Protein AF-U1P444-F1 (afdb_monomer)

Solvent-accessible surface area (backbone atoms only — not comparable to full-atom values): 12673 Å² total; per-residue (Å²): 134,93,82,60,71,66,46,78,53,67,33,83,80,17,76,62,49,38,74,58,40,14,52,50,38,36,53,51,53,78,74,47,94,41,45,32,34,33,35,26,22,20,68,68,77,37,8,44,54,29,43,52,26,24,45,78,34,63,36,75,42,65,57,58,21,69,86,14,61,56,70,91,68,10,27,12,26,37,61,53,42,51,49,42,38,39,39,75,68,67,40,88,83,85,68,72,43,51,46,44,36,59,49,41,57,50,48,26,70,72,70,71,53,80,77,53,51,75,33,75,81,67,15,76,48,56,66,43,43,63,34,47,76,62,37,54,39,39,74,76,40,43,62,79,77,38,79,75,50,70,55,44,65,56,30,45,39,77,79,51,80,38,42,28,60,62,42,47,56,64,64,49,42,55,51,41,42,75,74,43,31,67,67,51,78,66,51,31,52,53,46,37,51,51,44,28,58,61,13,68,86,45,73,33,47,72,69,52,48,54,51,51,36,55,78,68,66,50,49,41,74,85,67,70,80,79,78,81,83,130

Foldseek 3Di:
DPPDQEDEDEPPVQPDALVRLLVVLLVVVVPDPHAYEYWHACPPPCQLSNQVSNVVSPHPYYDEDDLQDDPDRHTRHPLSNQLCCCLVVVDDPVDQQLCNLVVNVVCCVVVVPDRDLPRDPHHVCNQEDEADPVVVCCVVPVCVNPVVSDDCNSNNHDRWHWYALPHDLVNLCVLCVVVQFDDDPVLSVQLNVVQNVVRPPHIQGSVNSVVSSVVSVTDGNVVPPPPPDD

pLDDT: mean 85.7, std 16.66, range [33.25, 98.81]

Structure (mmCIF, N/CA/C/O backbone):
data_AF-U1P444-F1
#
_entry.id   AF-U1P444-F1
#
loop_
_atom_site.group_PDB
_atom_site.id
_atom_site.type_symbol
_atom_site.label_atom_id
_atom_site.label_alt_id
_atom_site.label_comp_id
_atom_site.label_asym_id
_atom_site.label_entity_id
_atom_site.label_seq_id
_atom_site.pdbx_PDB_ins_code
_atom_site.Cartn_x
_atom_site.Cartn_y
_atom_site.Cartn_z
_atom_site.occupancy
_atom_site.B_iso_or_equiv
_atom_site.auth_seq_id
_atom_site.auth_comp_id
_atom_site.auth_asym_id
_atom_site.auth_atom_id
_atom_site.pdbx_PDB_model_num
ATOM 1 N N . ALA A 1 1 ? 18.765 -6.830 -34.208 1.00 66.62 1 ALA A N 1
ATOM 2 C CA . ALA A 1 1 ? 17.949 -6.936 -32.983 1.00 66.62 1 ALA A CA 1
ATOM 3 C C . ALA A 1 1 ? 17.889 -8.399 -32.548 1.00 66.62 1 ALA A C 1
ATOM 5 O O . ALA A 1 1 ? 17.923 -9.257 -33.422 1.00 66.62 1 ALA A O 1
ATOM 6 N N . ALA A 1 2 ? 17.838 -8.678 -31.240 1.00 77.88 2 ALA A N 1
ATOM 7 C CA . ALA A 1 2 ? 17.775 -10.041 -30.692 1.00 77.88 2 ALA A CA 1
ATOM 8 C C . ALA A 1 2 ? 16.354 -10.655 -30.691 1.00 77.88 2 ALA A C 1
ATOM 10 O O . ALA A 1 2 ? 16.221 -11.835 -30.394 1.00 77.88 2 ALA A O 1
ATOM 11 N N . GLY A 1 3 ? 15.319 -9.880 -31.054 1.00 88.50 3 GLY A N 1
ATOM 12 C CA . GLY A 1 3 ? 13.943 -10.372 -31.222 1.00 88.50 3 GLY A CA 1
ATOM 13 C C . GLY A 1 3 ? 13.220 -10.699 -29.914 1.00 88.50 3 GLY A C 1
ATOM 14 O O . GLY A 1 3 ? 12.501 -11.688 -29.868 1.00 88.50 3 GLY A O 1
ATOM 15 N N . VAL A 1 4 ? 13.449 -9.916 -28.855 1.00 94.50 4 VAL A N 1
ATOM 16 C CA . VAL A 1 4 ? 12.792 -10.099 -27.550 1.00 94.50 4 VAL A CA 1
ATOM 17 C C . VA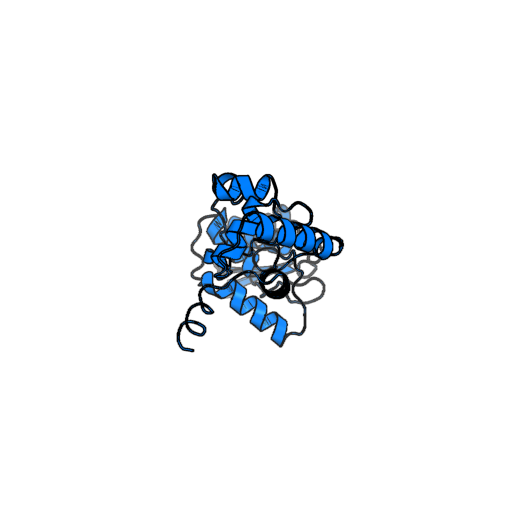L A 1 4 ? 11.534 -9.240 -27.448 1.00 94.50 4 VAL A C 1
ATOM 19 O O . VAL A 1 4 ? 11.537 -8.101 -27.909 1.00 94.50 4 VAL A O 1
ATOM 22 N N . ASP A 1 5 ? 10.489 -9.776 -26.817 1.00 96.19 5 ASP A N 1
ATOM 23 C CA . ASP A 1 5 ? 9.224 -9.060 -26.598 1.00 96.19 5 ASP A CA 1
ATOM 24 C C . ASP A 1 5 ? 9.285 -8.116 -25.388 1.00 96.19 5 ASP A C 1
ATOM 26 O O . ASP A 1 5 ? 8.643 -7.067 -25.384 1.00 96.19 5 ASP A O 1
ATOM 30 N N . TRP A 1 6 ? 10.073 -8.492 -24.373 1.00 97.56 6 TRP A N 1
ATOM 31 C CA . TRP A 1 6 ? 10.176 -7.794 -23.093 1.00 97.56 6 TRP A CA 1
ATOM 32 C C . TRP A 1 6 ? 11.624 -7.634 -22.637 1.00 97.56 6 TRP A C 1
ATOM 34 O O . TRP A 1 6 ? 12.452 -8.535 -22.804 1.00 97.56 6 TRP A O 1
ATOM 44 N N . VAL A 1 7 ? 11.905 -6.505 -21.992 1.00 97.69 7 VAL A N 1
ATOM 45 C CA . VAL A 1 7 ? 13.136 -6.242 -21.245 1.00 97.69 7 VAL A CA 1
ATOM 46 C C . VAL A 1 7 ? 12.753 -5.866 -19.819 1.00 97.69 7 VAL A C 1
ATOM 48 O O . VAL A 1 7 ? 12.053 -4.881 -19.608 1.00 97.69 7 VAL A O 1
ATOM 51 N N . ASN A 1 8 ? 13.233 -6.639 -18.843 1.00 98.19 8 ASN A N 1
ATOM 52 C CA . ASN A 1 8 ? 13.056 -6.324 -17.427 1.00 98.19 8 ASN A CA 1
ATOM 53 C C . ASN A 1 8 ? 14.235 -5.489 -16.902 1.00 98.19 8 ASN A C 1
ATOM 55 O O . ASN A 1 8 ? 15.397 -5.836 -17.140 1.00 98.19 8 ASN A O 1
ATOM 59 N N . VAL A 1 9 ? 13.937 -4.426 -16.156 1.00 98.50 9 VAL A N 1
ATOM 60 C CA . VAL A 1 9 ? 14.899 -3.545 -15.484 1.00 98.50 9 VAL A CA 1
ATOM 61 C C . VAL A 1 9 ? 14.751 -3.696 -13.962 1.00 98.50 9 VAL A C 1
ATOM 63 O O . VAL A 1 9 ? 13.880 -3.062 -13.362 1.00 98.50 9 VAL A O 1
ATOM 66 N N . PRO A 1 10 ? 15.592 -4.523 -13.308 1.00 98.19 10 PRO A N 1
ATOM 67 C CA . PRO A 1 10 ? 15.498 -4.748 -11.870 1.00 98.19 10 PRO A CA 1
ATOM 68 C C . PRO A 1 10 ? 16.394 -3.806 -11.041 1.00 98.19 10 PRO A C 1
ATOM 70 O O . PRO A 1 10 ? 17.585 -3.656 -11.318 1.00 98.19 10 PRO A O 1
ATOM 73 N N . ASP A 1 11 ? 15.862 -3.260 -9.945 1.00 98.12 11 ASP A N 1
ATOM 74 C CA . ASP A 1 11 ? 16.629 -2.730 -8.808 1.00 98.12 11 ASP A CA 1
ATOM 75 C C . ASP A 1 11 ? 16.798 -3.825 -7.746 1.00 98.12 11 ASP A C 1
ATOM 77 O O . ASP A 1 11 ? 16.159 -3.827 -6.694 1.00 98.12 11 ASP A O 1
ATOM 81 N N . THR A 1 12 ? 17.641 -4.813 -8.052 1.00 96.31 12 THR A N 1
ATOM 82 C CA . THR A 1 12 ? 17.805 -6.030 -7.238 1.00 96.31 12 THR A CA 1
ATOM 83 C C . THR A 1 12 ? 18.260 -5.750 -5.807 1.00 96.31 12 THR A C 1
ATOM 85 O O . THR A 1 12 ? 17.867 -6.464 -4.888 1.00 96.31 12 THR A O 1
ATOM 88 N N . CYS A 1 13 ? 19.093 -4.726 -5.613 1.00 96.12 13 CYS A N 1
ATOM 89 C CA . CYS A 1 13 ? 19.631 -4.365 -4.301 1.00 96.12 13 CYS A CA 1
ATOM 90 C C . CYS A 1 13 ? 18.765 -3.335 -3.556 1.00 96.12 13 CYS A C 1
ATOM 92 O O . CYS A 1 13 ? 19.134 -2.960 -2.445 1.00 96.12 13 CYS A O 1
ATOM 94 N N . GLY A 1 14 ? 17.684 -2.838 -4.171 1.00 96.94 14 GLY A N 1
ATOM 95 C CA . GLY A 1 14 ? 16.794 -1.835 -3.581 1.00 96.94 14 GLY A CA 1
ATOM 96 C C . GLY A 1 14 ? 17.460 -0.479 -3.328 1.00 96.94 14 GLY A C 1
ATOM 97 O O . GLY A 1 14 ? 17.089 0.220 -2.390 1.00 96.94 14 GLY A O 1
ATOM 98 N N . VAL A 1 15 ? 18.491 -0.115 -4.100 1.00 97.88 15 VAL A N 1
ATOM 99 C CA . VAL A 1 15 ? 19.320 1.088 -3.855 1.00 97.88 15 VAL A CA 1
ATOM 100 C C . VAL A 1 15 ? 18.990 2.251 -4.786 1.00 97.88 15 VAL A C 1
ATOM 102 O O . VAL A 1 15 ? 19.565 3.339 -4.648 1.00 97.88 15 VAL A O 1
ATOM 105 N N . ALA A 1 16 ? 18.128 2.041 -5.779 1.00 97.75 16 ALA A N 1
ATOM 106 C CA . ALA A 1 16 ? 17.781 3.087 -6.717 1.00 97.75 16 ALA A CA 1
ATOM 107 C C . ALA A 1 16 ? 16.882 4.125 -6.039 1.00 97.75 16 ALA A C 1
ATOM 109 O O . ALA A 1 16 ? 15.979 3.803 -5.274 1.00 97.75 16 ALA A O 1
ATOM 110 N N . THR A 1 17 ? 17.125 5.398 -6.345 1.00 98.50 17 THR A N 1
ATOM 111 C CA . THR A 1 17 ? 16.170 6.461 -6.024 1.00 98.50 17 THR A CA 1
ATOM 112 C C . THR A 1 17 ? 15.224 6.661 -7.206 1.00 98.50 17 THR A C 1
ATOM 114 O O . THR A 1 17 ? 15.678 6.482 -8.344 1.00 98.50 17 THR A O 1
ATOM 117 N N . PRO A 1 18 ? 13.985 7.145 -6.998 1.00 98.56 18 PRO A N 1
ATOM 118 C CA . PRO A 1 18 ? 12.985 7.241 -8.068 1.00 98.56 18 PRO A CA 1
ATOM 119 C C . PRO A 1 18 ? 13.497 7.970 -9.311 1.00 98.56 18 PRO A C 1
ATOM 121 O O . PRO A 1 18 ? 13.434 7.463 -10.426 1.00 98.56 18 PRO A O 1
ATOM 124 N N . ARG A 1 19 ? 14.168 9.112 -9.118 1.00 98.44 19 ARG A N 1
ATOM 125 C CA . ARG A 1 19 ? 14.759 9.883 -10.222 1.00 98.44 19 ARG A CA 1
ATOM 126 C C . ARG A 1 19 ? 15.863 9.131 -10.975 1.00 98.44 19 ARG A C 1
ATOM 128 O O . ARG A 1 19 ? 16.041 9.348 -12.171 1.00 98.44 19 ARG A O 1
ATOM 135 N N . ARG A 1 20 ? 16.680 8.329 -10.284 1.00 98.19 20 ARG A N 1
ATOM 136 C CA . ARG A 1 20 ? 17.744 7.543 -10.932 1.00 98.19 20 ARG A CA 1
ATOM 137 C C . ARG A 1 20 ? 17.158 6.350 -11.671 1.00 98.19 20 ARG A C 1
ATOM 139 O O . ARG A 1 20 ? 17.609 6.074 -12.777 1.00 98.19 20 ARG A O 1
ATOM 146 N N . PHE A 1 21 ? 16.172 5.691 -11.070 1.00 98.62 21 PHE A N 1
ATOM 147 C CA . PHE A 1 21 ? 15.489 4.555 -11.664 1.00 98.62 21 PHE A CA 1
ATOM 148 C C . PHE A 1 21 ? 14.718 4.969 -12.921 1.00 98.62 21 PHE A C 1
ATOM 150 O O . PHE A 1 21 ? 14.973 4.417 -13.986 1.00 98.62 21 PHE A O 1
ATOM 157 N N . GLY A 1 22 ? 13.918 6.039 -12.850 1.00 98.75 22 GLY A N 1
ATOM 158 C CA . GLY A 1 22 ? 13.215 6.594 -14.010 1.00 98.75 22 GLY A CA 1
ATOM 159 C C . GLY A 1 22 ? 14.162 6.955 -15.161 1.00 98.75 22 GLY A C 1
ATOM 160 O O . GLY A 1 22 ? 13.949 6.530 -16.286 1.00 98.75 22 GLY A O 1
ATOM 161 N N . ARG A 1 23 ? 15.297 7.617 -14.889 1.00 98.62 23 ARG A N 1
ATOM 162 C CA . ARG A 1 23 ? 16.308 7.912 -15.930 1.00 98.62 23 ARG A CA 1
ATOM 163 C C . ARG A 1 23 ? 16.901 6.667 -16.586 1.00 98.62 23 ARG A C 1
ATOM 165 O O . ARG A 1 23 ? 17.236 6.697 -17.770 1.00 98.62 23 ARG A O 1
ATOM 172 N N . LEU A 1 24 ? 17.106 5.602 -15.811 1.00 98.44 24 LEU A N 1
ATOM 173 C CA . LEU A 1 24 ? 17.569 4.329 -16.352 1.00 98.44 24 LEU A CA 1
ATOM 174 C C . LEU A 1 24 ? 16.501 3.740 -17.278 1.00 98.44 24 LEU A C 1
ATOM 176 O O . LEU A 1 24 ? 16.831 3.365 -18.398 1.00 98.44 24 LEU A O 1
ATOM 180 N N . VAL A 1 25 ? 15.241 3.727 -16.843 1.00 98.75 25 VAL A N 1
ATOM 181 C CA . VAL A 1 25 ? 14.105 3.249 -17.641 1.00 98.75 25 VAL A CA 1
ATOM 182 C C . VAL A 1 25 ? 13.945 4.071 -18.922 1.00 98.75 25 VAL A C 1
ATOM 184 O O . VAL A 1 25 ? 13.959 3.479 -19.994 1.00 98.75 25 VAL A O 1
ATOM 187 N N . GLU A 1 26 ? 13.938 5.408 -18.854 1.00 98.56 26 GLU A N 1
ATOM 188 C CA . GLU A 1 26 ? 13.906 6.305 -20.027 1.00 98.56 26 GLU A CA 1
ATOM 189 C C . GLU A 1 26 ? 15.029 5.970 -21.019 1.00 98.56 26 GLU A C 1
ATOM 191 O O . GLU A 1 26 ? 14.828 5.932 -22.234 1.00 98.56 26 GLU A O 1
ATOM 196 N N . THR A 1 27 ? 16.231 5.703 -20.495 1.00 98.38 27 THR A N 1
ATOM 197 C CA . THR A 1 27 ? 17.374 5.310 -21.322 1.00 98.38 27 THR A CA 1
ATOM 198 C C . THR A 1 27 ? 17.101 3.980 -22.015 1.00 98.38 27 THR A C 1
ATOM 200 O O . THR A 1 27 ? 17.365 3.868 -23.205 1.00 98.38 27 THR A O 1
ATOM 203 N N . VAL A 1 28 ? 16.572 2.976 -21.315 1.00 97.88 28 VAL A N 1
ATOM 204 C CA . VAL A 1 28 ? 16.267 1.669 -21.914 1.00 97.88 28 VAL A CA 1
ATOM 205 C C . VAL A 1 28 ? 15.158 1.796 -22.961 1.00 97.88 28 VAL A C 1
ATOM 207 O O . VAL A 1 28 ? 15.366 1.349 -24.087 1.00 97.88 28 VAL A O 1
ATOM 210 N N . VAL A 1 29 ? 14.050 2.470 -22.633 1.00 97.62 29 VAL A N 1
ATOM 211 C CA . VAL A 1 29 ? 12.920 2.746 -23.541 1.00 97.62 29 VAL A CA 1
ATOM 212 C C . VAL A 1 29 ? 13.406 3.393 -24.842 1.00 97.62 29 VAL A C 1
ATOM 214 O O . VAL A 1 29 ? 13.012 2.981 -25.926 1.00 97.62 29 VAL A O 1
ATOM 217 N N . ALA A 1 30 ? 14.331 4.355 -24.772 1.00 97.81 30 ALA A N 1
ATOM 218 C CA . ALA A 1 30 ? 14.853 5.035 -25.960 1.00 97.81 30 ALA A CA 1
ATOM 219 C C . ALA A 1 30 ? 15.721 4.153 -26.888 1.00 97.81 30 ALA A C 1
ATOM 221 O O . ALA A 1 30 ? 16.067 4.590 -27.987 1.00 97.81 30 ALA A O 1
ATOM 222 N N . HIS A 1 31 ? 16.114 2.948 -26.460 1.00 96.12 31 HIS A N 1
ATOM 223 C CA . HIS A 1 31 ? 17.062 2.085 -27.178 1.00 96.12 31 HIS A CA 1
ATOM 224 C C . HIS A 1 31 ? 16.490 0.715 -27.571 1.00 96.12 31 HIS A C 1
ATOM 226 O O . HIS A 1 31 ? 17.234 -0.122 -28.093 1.00 96.12 31 HIS A O 1
ATOM 232 N N . THR A 1 32 ? 15.202 0.458 -27.338 1.00 95.12 32 THR A N 1
ATOM 233 C CA . THR A 1 32 ? 14.563 -0.810 -27.703 1.00 95.12 32 THR A CA 1
ATOM 234 C C . THR A 1 32 ? 13.109 -0.612 -28.114 1.00 95.12 32 THR A C 1
ATOM 236 O O . THR A 1 32 ? 12.421 0.241 -27.573 1.00 95.12 32 THR A O 1
ATOM 239 N N . ASP A 1 33 ? 12.640 -1.443 -29.045 1.00 94.19 33 ASP A N 1
ATOM 240 C CA . ASP A 1 33 ? 11.217 -1.545 -29.402 1.00 94.19 33 ASP A CA 1
ATOM 241 C C . ASP A 1 33 ? 10.478 -2.598 -28.545 1.00 94.19 33 ASP A C 1
ATOM 243 O O . ASP A 1 33 ? 9.279 -2.816 -28.712 1.00 94.19 33 ASP A O 1
ATOM 247 N N . ALA A 1 34 ? 11.200 -3.306 -27.668 1.00 96.81 34 ALA A N 1
ATOM 248 C CA . ALA A 1 34 ? 10.618 -4.254 -26.722 1.00 96.81 34 ALA A CA 1
ATOM 249 C C . ALA A 1 34 ? 9.865 -3.518 -25.609 1.00 96.81 34 ALA A C 1
ATOM 251 O O . ALA A 1 34 ? 10.258 -2.422 -25.211 1.00 96.81 34 ALA A O 1
ATOM 252 N N . ARG A 1 35 ? 8.839 -4.164 -25.054 1.00 98.12 35 ARG A N 1
ATOM 253 C CA . ARG A 1 35 ? 8.131 -3.645 -23.883 1.00 98.12 35 ARG A CA 1
ATOM 254 C C . ARG A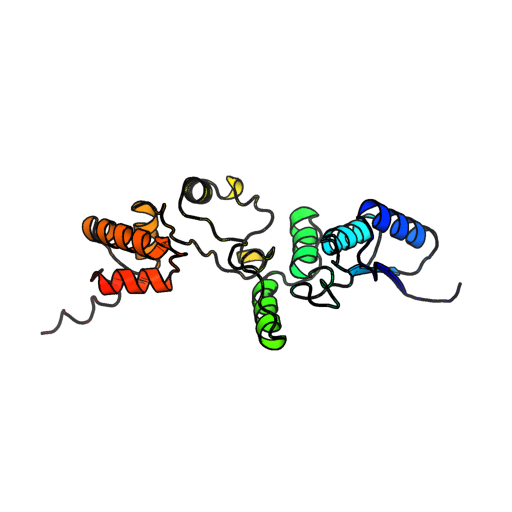 1 35 ? 9.014 -3.679 -22.645 1.00 98.12 35 ARG A C 1
ATOM 256 O O . ARG A 1 35 ? 9.859 -4.569 -22.503 1.00 98.12 35 ARG A O 1
ATOM 263 N N . ILE A 1 36 ? 8.808 -2.729 -21.746 1.00 98.50 36 ILE A N 1
ATOM 264 C CA . ILE A 1 36 ? 9.627 -2.579 -20.548 1.00 98.50 36 ILE A CA 1
ATOM 265 C C . ILE A 1 36 ? 8.859 -3.025 -19.310 1.00 98.50 36 ILE A C 1
ATOM 267 O O . ILE A 1 36 ? 7.776 -2.532 -19.008 1.00 98.50 36 ILE A O 1
ATOM 271 N N . ASP A 1 37 ? 9.464 -3.950 -18.580 1.00 98.44 37 ASP A N 1
ATOM 272 C CA . ASP A 1 37 ? 9.035 -4.409 -17.264 1.00 98.44 37 ASP A CA 1
ATOM 273 C C . ASP A 1 37 ? 10.009 -3.865 -16.211 1.00 98.44 37 ASP A C 1
ATOM 275 O O . ASP A 1 37 ? 11.216 -3.787 -16.459 1.00 98.44 37 ASP A O 1
ATOM 279 N N . VAL A 1 38 ? 9.510 -3.455 -15.047 1.00 98.81 38 VAL A N 1
ATOM 280 C CA . VAL A 1 38 ? 10.350 -2.981 -13.939 1.00 98.81 38 VAL A CA 1
ATOM 281 C C . VAL A 1 38 ? 10.140 -3.822 -12.689 1.00 98.81 38 VAL A C 1
ATOM 283 O O . VAL A 1 38 ? 9.023 -4.218 -12.370 1.00 98.81 38 VAL A O 1
ATOM 286 N N . HIS A 1 39 ? 11.210 -4.053 -11.932 1.00 98.75 39 HIS A N 1
ATOM 287 C CA . HIS A 1 39 ? 11.157 -4.799 -10.671 1.00 98.75 39 HIS A CA 1
ATOM 288 C C . HIS A 1 39 ? 11.951 -4.067 -9.595 1.00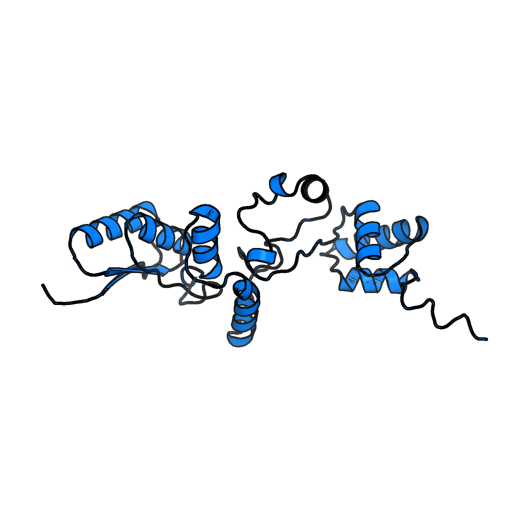 98.75 39 HIS A C 1
ATOM 290 O O . HIS A 1 39 ? 13.166 -3.924 -9.721 1.00 98.75 39 HIS A O 1
ATOM 296 N N . ALA A 1 40 ? 11.295 -3.613 -8.529 1.00 98.69 40 ALA A N 1
ATOM 297 C CA . ALA A 1 40 ? 11.942 -2.837 -7.473 1.00 98.69 40 ALA A CA 1
ATOM 298 C C . ALA A 1 40 ? 11.878 -3.550 -6.116 1.00 98.69 40 ALA A C 1
ATOM 300 O O . ALA A 1 40 ? 10.804 -3.973 -5.684 1.00 98.69 40 ALA A O 1
ATOM 301 N N . HIS A 1 41 ? 13.028 -3.640 -5.441 1.00 98.69 41 HIS A N 1
ATOM 302 C CA . HIS A 1 41 ? 13.128 -4.074 -4.045 1.00 98.69 41 HIS A CA 1
ATOM 303 C C . HIS A 1 41 ? 13.043 -2.900 -3.067 1.00 98.69 41 HIS A C 1
ATOM 305 O O . HIS A 1 41 ? 13.389 -1.770 -3.413 1.00 98.69 41 HIS A O 1
ATOM 311 N N . ASP A 1 42 ? 12.602 -3.183 -1.838 1.00 98.44 42 ASP A N 1
ATOM 312 C CA . ASP A 1 42 ? 12.221 -2.160 -0.854 1.00 98.44 42 ASP A CA 1
ATOM 313 C C . ASP A 1 42 ? 13.223 -1.946 0.292 1.00 98.44 42 ASP A C 1
ATOM 315 O O . ASP A 1 42 ? 12.875 -1.432 1.351 1.00 98.44 42 ASP A O 1
ATOM 319 N N . ASP A 1 43 ? 14.497 -2.302 0.097 1.00 98.31 43 ASP A N 1
ATOM 320 C CA . ASP A 1 43 ? 15.547 -2.217 1.130 1.00 98.31 43 ASP A CA 1
ATOM 321 C C . ASP A 1 43 ? 15.678 -0.822 1.784 1.00 98.31 43 ASP A C 1
ATOM 323 O O . ASP A 1 43 ? 16.106 -0.712 2.935 1.00 98.31 43 ASP A O 1
ATOM 327 N N . PHE A 1 44 ? 15.280 0.240 1.076 1.00 97.75 44 PHE A N 1
ATOM 328 C CA . PHE A 1 44 ? 15.274 1.622 1.567 1.00 97.75 44 PHE A CA 1
ATOM 329 C C . PHE A 1 44 ? 13.885 2.290 1.529 1.00 97.75 44 PHE A C 1
ATOM 331 O O . PHE A 1 44 ? 13.808 3.519 1.593 1.00 97.75 44 PHE A O 1
ATOM 338 N N . GLY A 1 45 ? 12.796 1.518 1.428 1.00 97.81 45 GLY A N 1
ATOM 339 C CA . GLY A 1 45 ? 11.427 2.052 1.431 1.00 97.81 45 GLY A CA 1
ATOM 340 C C . GLY A 1 45 ? 11.076 2.872 0.184 1.00 97.81 45 GLY A C 1
ATOM 341 O O . GLY A 1 45 ? 10.374 3.879 0.278 1.00 97.81 45 GLY A O 1
ATOM 342 N N . MET A 1 46 ? 11.647 2.522 -0.972 1.00 98.56 46 MET A N 1
ATOM 343 C CA . MET A 1 46 ? 11.479 3.256 -2.233 1.00 98.56 46 MET A CA 1
ATOM 344 C C . MET A 1 46 ? 10.869 2.410 -3.356 1.00 98.56 46 MET A C 1
ATOM 346 O O . MET A 1 46 ? 10.707 2.929 -4.458 1.00 98.56 46 MET A O 1
ATOM 350 N N . ALA A 1 47 ? 10.512 1.145 -3.130 1.00 98.75 47 ALA A N 1
ATOM 351 C CA . ALA A 1 47 ? 10.101 0.241 -4.202 1.00 98.75 47 ALA A CA 1
ATOM 352 C C . ALA A 1 47 ? 8.834 0.711 -4.924 1.00 98.75 47 ALA A C 1
ATOM 354 O O . ALA A 1 47 ? 8.829 0.791 -6.151 1.00 98.75 47 ALA A O 1
ATOM 355 N N . THR A 1 48 ? 7.793 1.094 -4.176 1.00 98.69 48 THR A N 1
ATOM 356 C CA . THR A 1 48 ? 6.549 1.651 -4.736 1.00 98.69 48 THR A CA 1
ATOM 357 C C . THR A 1 48 ? 6.838 2.907 -5.565 1.00 98.69 48 THR A C 1
ATOM 359 O O . THR A 1 48 ? 6.393 3.022 -6.706 1.00 98.69 48 THR A O 1
ATOM 362 N N . ALA A 1 49 ? 7.653 3.828 -5.039 1.00 98.62 49 ALA A N 1
ATOM 363 C CA . ALA A 1 49 ? 8.021 5.053 -5.747 1.00 98.62 49 ALA A CA 1
ATOM 364 C C . ALA A 1 49 ? 8.877 4.782 -6.999 1.00 98.62 49 ALA A C 1
ATOM 366 O O . ALA A 1 49 ? 8.725 5.465 -8.009 1.00 98.62 49 ALA A O 1
ATOM 367 N N . ASN A 1 50 ? 9.758 3.780 -6.958 1.00 98.81 50 ASN A N 1
ATOM 368 C CA . ASN A 1 50 ? 10.556 3.356 -8.106 1.00 98.81 50 ASN A CA 1
ATOM 369 C C . ASN A 1 50 ? 9.680 2.701 -9.185 1.00 98.81 50 ASN A C 1
ATOM 371 O O . ASN A 1 50 ? 9.868 2.997 -10.361 1.00 98.81 50 ASN A O 1
ATOM 375 N N . ALA A 1 51 ? 8.701 1.871 -8.814 1.00 98.69 51 ALA A N 1
ATOM 376 C CA . ALA A 1 51 ? 7.754 1.289 -9.766 1.00 98.69 51 ALA A CA 1
ATOM 377 C C . ALA A 1 51 ? 6.955 2.380 -10.503 1.00 98.69 51 ALA A C 1
ATOM 379 O O . ALA A 1 51 ? 6.918 2.388 -11.733 1.00 98.69 51 ALA A O 1
ATOM 380 N N . LEU A 1 52 ? 6.409 3.356 -9.766 1.00 98.62 52 LEU A N 1
ATOM 381 C CA . LEU A 1 52 ? 5.695 4.503 -10.343 1.00 98.62 52 LEU A CA 1
ATOM 382 C C . LEU A 1 52 ? 6.604 5.360 -11.237 1.00 98.62 52 LEU A C 1
ATOM 384 O O . LEU A 1 52 ? 6.218 5.697 -12.352 1.00 98.62 52 LEU A O 1
ATO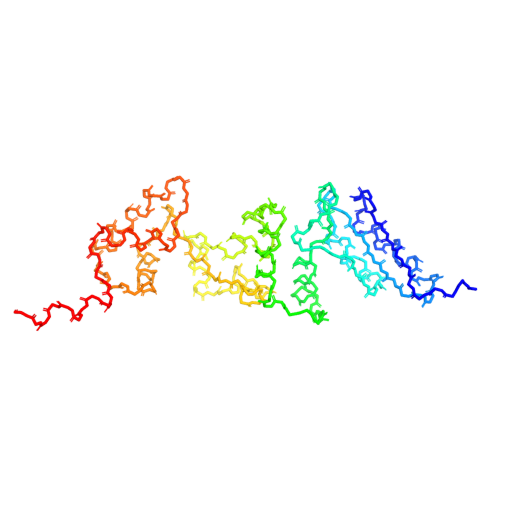M 388 N N . ALA A 1 53 ? 7.842 5.632 -10.810 1.00 98.62 53 ALA A N 1
ATOM 389 C CA . ALA A 1 53 ? 8.825 6.333 -11.640 1.00 98.62 53 ALA A CA 1
ATOM 390 C C . ALA A 1 53 ? 9.191 5.555 -12.918 1.00 98.62 53 ALA A C 1
ATOM 392 O O . ALA A 1 53 ? 9.550 6.159 -13.927 1.00 98.62 53 ALA A O 1
ATOM 393 N N . GLY A 1 54 ? 9.107 4.221 -12.889 1.00 98.62 54 GLY A N 1
ATOM 394 C CA . GLY A 1 54 ? 9.223 3.376 -14.074 1.00 98.62 54 GLY A CA 1
ATOM 395 C C . GLY A 1 54 ? 8.088 3.629 -15.064 1.00 98.62 54 GLY A C 1
ATOM 396 O O . GLY A 1 54 ? 8.358 3.871 -16.239 1.00 98.62 54 GLY A O 1
ATOM 397 N N . PHE A 1 55 ? 6.836 3.646 -14.597 1.00 98.31 55 PHE A N 1
ATOM 398 C CA . PHE A 1 55 ? 5.684 3.984 -15.442 1.00 98.31 55 PHE A CA 1
ATOM 399 C C . PHE A 1 55 ? 5.780 5.403 -16.016 1.00 98.31 55 PHE A C 1
ATOM 401 O O . PHE A 1 55 ? 5.598 5.586 -17.218 1.00 98.31 55 PHE A O 1
ATOM 408 N N . GLU A 1 56 ? 6.152 6.397 -15.202 1.00 98.19 56 GLU A N 1
ATOM 409 C CA . GLU A 1 56 ? 6.379 7.779 -15.662 1.00 98.19 56 GLU A CA 1
ATOM 410 C C . GLU A 1 56 ? 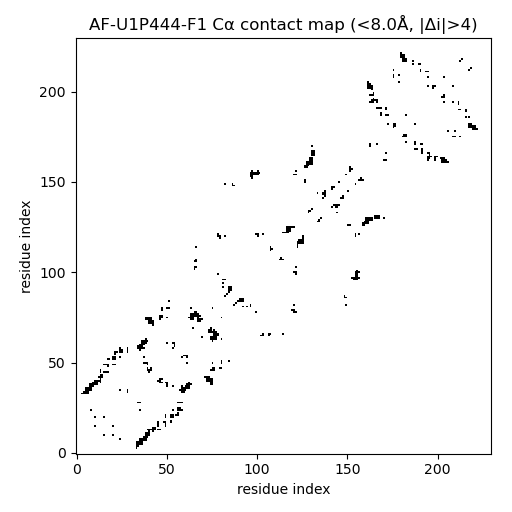7.443 7.869 -16.769 1.00 98.19 56 GLU A C 1
ATOM 412 O O . GLU A 1 56 ? 7.348 8.705 -17.666 1.00 98.19 56 GLU A O 1
ATOM 417 N N . ALA A 1 57 ? 8.444 6.988 -16.715 1.00 98.44 57 ALA A N 1
ATOM 418 C CA . ALA A 1 57 ? 9.530 6.880 -17.682 1.00 98.44 57 ALA A CA 1
ATOM 419 C C . ALA A 1 57 ? 9.179 6.057 -18.938 1.00 98.44 57 ALA A C 1
ATOM 421 O O . ALA A 1 57 ? 10.017 5.936 -19.836 1.00 98.44 57 ALA A O 1
ATOM 422 N N . GLY A 1 58 ? 7.966 5.501 -19.017 1.00 97.94 58 GLY A N 1
ATOM 423 C CA . GLY A 1 58 ? 7.481 4.729 -20.161 1.00 97.94 58 GLY A CA 1
ATOM 424 C C . GLY A 1 58 ? 7.583 3.210 -20.015 1.00 97.94 58 GLY A C 1
ATOM 425 O O . GLY A 1 58 ? 7.558 2.521 -21.030 1.00 97.94 58 GLY A O 1
ATOM 426 N N . ALA A 1 59 ? 7.713 2.675 -18.795 1.00 98.38 59 ALA A N 1
ATOM 427 C CA . ALA A 1 59 ? 7.551 1.239 -18.576 1.00 98.38 59 ALA A CA 1
ATOM 428 C C . ALA A 1 59 ? 6.112 0.780 -18.862 1.00 98.38 59 ALA A C 1
ATOM 430 O O . ALA A 1 59 ? 5.155 1.486 -18.551 1.00 98.38 59 ALA A O 1
ATOM 431 N N . ASP A 1 60 ? 5.964 -0.425 -19.410 1.00 97.75 60 ASP A N 1
ATOM 432 C CA . ASP A 1 60 ? 4.672 -1.048 -19.716 1.00 97.75 60 ASP A CA 1
ATOM 433 C C . ASP A 1 60 ? 4.128 -1.878 -18.542 1.00 97.75 60 ASP A C 1
ATOM 435 O O . ASP A 1 60 ? 2.924 -2.113 -18.452 1.00 97.75 60 ASP A O 1
ATOM 439 N N . GLN A 1 61 ? 5.007 -2.371 -17.663 1.00 97.69 61 GLN A N 1
ATOM 440 C CA . GLN A 1 61 ? 4.655 -3.264 -16.557 1.00 97.69 61 GLN A CA 1
ATOM 441 C C . GLN A 1 61 ? 5.555 -3.024 -15.339 1.00 97.69 61 GLN A C 1
ATOM 443 O O . GLN A 1 61 ? 6.728 -2.685 -15.485 1.00 97.69 61 GLN A O 1
ATOM 448 N N . ALA A 1 62 ? 5.016 -3.260 -14.141 1.00 98.25 62 ALA A N 1
ATOM 449 C CA . ALA A 1 62 ? 5.798 -3.400 -12.919 1.00 98.25 62 ALA A CA 1
ATOM 450 C C . ALA A 1 62 ? 5.504 -4.743 -12.236 1.00 98.25 62 ALA A C 1
ATOM 452 O O . ALA A 1 62 ? 4.345 -5.132 -12.076 1.00 98.25 62 ALA A O 1
ATOM 453 N N . GLN A 1 63 ? 6.554 -5.428 -11.789 1.00 98.69 63 GLN A N 1
ATOM 454 C CA . GLN A 1 63 ? 6.449 -6.586 -10.911 1.00 98.69 63 GLN A CA 1
ATOM 455 C C . GLN A 1 63 ? 6.182 -6.118 -9.479 1.00 98.69 63 GLN A C 1
ATOM 457 O O . GLN A 1 63 ? 6.932 -5.321 -8.912 1.00 98.69 63 GLN A O 1
ATOM 462 N N . VAL A 1 64 ? 5.110 -6.638 -8.890 1.00 98.69 64 VAL A N 1
ATOM 463 C CA . VAL A 1 64 ? 4.650 -6.292 -7.542 1.00 98.69 64 VAL A CA 1
ATOM 464 C C . VAL A 1 64 ? 4.352 -7.551 -6.734 1.00 98.69 64 VAL A C 1
ATOM 466 O O . VAL A 1 64 ? 4.221 -8.646 -7.283 1.00 98.69 64 VAL A O 1
ATOM 469 N N . SER A 1 65 ? 4.226 -7.398 -5.418 1.00 98.56 65 SER A N 1
ATOM 470 C CA . SER A 1 65 ? 3.855 -8.483 -4.509 1.00 98.56 65 SER A CA 1
ATOM 471 C C . SER A 1 65 ? 2.794 -8.036 -3.510 1.00 98.56 65 SER A C 1
ATOM 473 O O . SE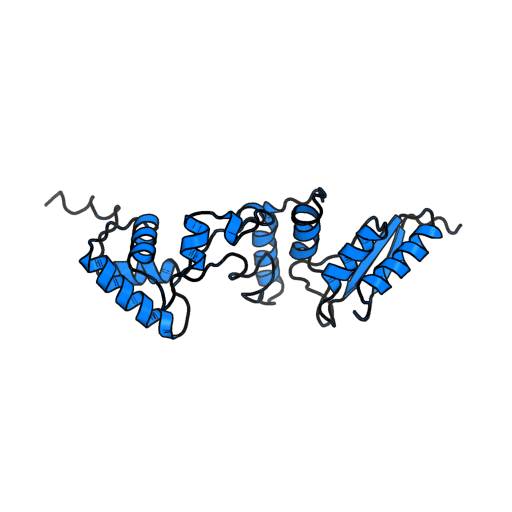R A 1 65 ? 2.836 -6.908 -3.022 1.00 98.56 65 SER A O 1
ATOM 475 N N . ILE A 1 66 ? 1.849 -8.920 -3.183 1.00 98.44 66 ILE A N 1
ATOM 476 C CA . ILE A 1 66 ? 0.845 -8.652 -2.145 1.00 98.44 66 ILE A CA 1
ATOM 477 C C . ILE A 1 66 ? 1.557 -8.452 -0.808 1.00 98.44 66 ILE A C 1
ATOM 479 O O . ILE A 1 66 ? 2.413 -9.259 -0.432 1.00 98.44 66 ILE A O 1
ATOM 483 N N . ASN A 1 67 ? 1.201 -7.387 -0.090 1.00 98.31 67 ASN A N 1
ATOM 484 C CA . ASN A 1 67 ? 1.815 -7.005 1.185 1.00 98.31 67 ASN A CA 1
ATOM 485 C C . ASN A 1 67 ? 3.320 -6.697 1.067 1.00 98.31 67 ASN A C 1
ATOM 487 O O . ASN A 1 67 ? 4.019 -6.663 2.078 1.00 98.31 67 ASN A O 1
ATOM 491 N N . GLY A 1 68 ? 3.833 -6.512 -0.156 1.00 98.06 68 GLY A N 1
ATOM 492 C CA . GLY A 1 68 ? 5.252 -6.286 -0.434 1.00 98.06 68 GLY A CA 1
ATOM 493 C C . GLY A 1 68 ? 6.152 -7.499 -0.179 1.00 98.06 68 GLY A C 1
ATOM 494 O O . GLY A 1 68 ? 7.369 -7.353 -0.175 1.00 98.06 68 GLY A O 1
ATOM 495 N N . ILE A 1 69 ? 5.608 -8.705 0.025 1.00 97.81 69 ILE A N 1
ATOM 496 C CA . ILE A 1 69 ? 6.412 -9.877 0.414 1.00 97.81 69 ILE A CA 1
ATOM 497 C C . ILE A 1 69 ? 7.441 -10.221 -0.673 1.00 97.81 69 ILE A C 1
ATOM 499 O O . ILE A 1 69 ? 7.107 -10.362 -1.849 1.00 97.81 69 ILE A O 1
ATOM 503 N N . GLY A 1 70 ? 8.694 -10.425 -0.278 1.00 95.94 70 GLY A N 1
ATOM 504 C CA . GLY A 1 70 ? 9.787 -10.783 -1.176 1.00 95.94 70 GLY A CA 1
ATOM 505 C C . GLY A 1 70 ? 11.064 -11.092 -0.401 1.00 95.94 70 GLY A C 1
ATOM 506 O O . GLY A 1 70 ? 11.028 -11.336 0.805 1.00 95.94 70 GLY A O 1
ATOM 507 N N . GLU A 1 71 ? 12.207 -11.084 -1.082 1.00 95.50 71 GLU A N 1
ATOM 508 C CA . GLU A 1 71 ? 13.494 -11.202 -0.395 1.00 95.50 71 GLU A CA 1
ATOM 509 C C . GLU A 1 71 ? 13.774 -9.971 0.481 1.00 95.50 71 GLU A C 1
ATOM 511 O O . GLU A 1 71 ? 13.516 -8.840 0.072 1.00 95.50 71 GLU A O 1
ATOM 516 N N . ARG A 1 72 ? 14.401 -10.185 1.646 1.00 97.25 72 ARG A N 1
ATOM 517 C CA . ARG A 1 72 ? 14.847 -9.125 2.572 1.00 97.25 72 ARG A CA 1
ATOM 518 C C . ARG A 1 72 ? 13.686 -8.225 3.023 1.00 97.25 72 ARG A C 1
ATOM 520 O O . ARG A 1 72 ? 12.813 -8.705 3.736 1.00 97.25 72 ARG A O 1
ATOM 527 N N . ALA A 1 73 ? 13.708 -6.943 2.652 1.00 97.12 73 ALA A N 1
ATOM 528 C CA . ALA A 1 73 ? 12.654 -5.974 2.944 1.00 97.12 73 ALA A CA 1
ATOM 529 C C . ALA A 1 73 ? 11.445 -6.103 2.004 1.00 97.12 73 ALA A C 1
ATOM 531 O O . ALA A 1 73 ? 10.408 -5.512 2.277 1.00 97.12 73 ALA A O 1
ATOM 532 N N . GLY A 1 74 ? 11.564 -6.896 0.934 1.00 97.81 74 GLY A N 1
ATOM 533 C CA . GLY A 1 74 ? 10.4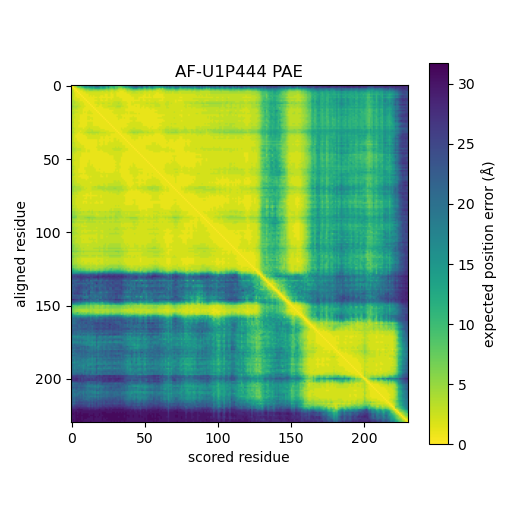73 -7.177 0.018 1.00 97.81 74 GLY A CA 1
ATOM 534 C C . GLY A 1 74 ? 10.574 -6.451 -1.320 1.00 97.81 74 GLY A C 1
ATOM 535 O O . GLY A 1 74 ? 11.651 -6.016 -1.738 1.00 97.81 74 GLY A O 1
ATOM 536 N N . ASN A 1 75 ? 9.430 -6.376 -1.992 1.00 98.62 75 ASN A N 1
ATOM 537 C CA . ASN A 1 75 ? 9.240 -5.793 -3.319 1.00 98.62 75 ASN A CA 1
ATOM 538 C C . ASN A 1 75 ? 8.228 -4.641 -3.249 1.00 98.62 75 ASN A C 1
ATOM 540 O O . ASN A 1 75 ? 7.546 -4.467 -2.240 1.00 98.62 75 ASN A O 1
ATOM 544 N N . ALA A 1 76 ? 8.059 -3.916 -4.357 1.00 98.69 76 ALA A N 1
ATOM 545 C CA . ALA A 1 76 ? 6.950 -2.978 -4.516 1.00 98.69 76 ALA A CA 1
ATOM 546 C C . ALA A 1 76 ? 5.607 -3.664 -4.196 1.00 98.69 76 ALA A C 1
ATOM 548 O O . ALA A 1 76 ? 5.288 -4.735 -4.729 1.00 98.69 76 ALA A O 1
ATOM 549 N N . ALA A 1 77 ? 4.838 -3.060 -3.294 1.00 98.69 77 ALA A N 1
ATOM 550 C CA . ALA A 1 77 ? 3.598 -3.638 -2.803 1.00 98.69 77 ALA A CA 1
ATOM 551 C C . ALA A 1 77 ? 2.463 -3.414 -3.810 1.00 98.69 77 ALA A C 1
ATOM 553 O O . ALA A 1 77 ? 2.224 -2.281 -4.230 1.00 98.69 77 ALA A O 1
ATOM 554 N N . LEU A 1 78 ? 1.749 -4.479 -4.189 1.00 98.62 78 LEU A N 1
ATOM 555 C CA . LEU A 1 78 ? 0.677 -4.407 -5.190 1.00 98.62 78 LEU A CA 1
ATOM 556 C C . LEU A 1 78 ? -0.387 -3.395 -4.782 1.00 98.62 78 LEU A C 1
ATOM 558 O O . LEU A 1 78 ? -0.748 -2.535 -5.577 1.00 98.62 78 LEU A O 1
ATOM 562 N N . GLU A 1 79 ? -0.857 -3.482 -3.539 1.00 98.06 79 GLU A N 1
ATOM 563 C CA . GLU A 1 79 ? -1.906 -2.612 -3.023 1.00 98.06 79 GLU A CA 1
ATOM 564 C C . GLU A 1 79 ? -1.502 -1.134 -3.040 1.00 98.06 79 GLU A C 1
ATOM 566 O O . GLU A 1 79 ? -2.342 -0.275 -3.276 1.00 98.06 79 GLU A O 1
ATOM 571 N N . GLU A 1 80 ? -0.217 -0.823 -2.858 1.00 98.19 80 GLU A N 1
ATOM 572 C CA . GLU A 1 80 ? 0.271 0.555 -2.898 1.00 98.19 80 GLU A CA 1
ATOM 573 C C . GLU A 1 80 ? 0.423 1.063 -4.328 1.00 98.19 80 GLU A C 1
ATOM 575 O O . GLU A 1 80 ? -0.020 2.167 -4.634 1.00 98.19 80 GLU A O 1
ATOM 580 N N . VAL A 1 81 ? 1.035 0.264 -5.209 1.00 98.44 81 VAL A N 1
ATOM 581 C CA . VAL A 1 81 ? 1.270 0.647 -6.607 1.00 98.44 81 VAL A CA 1
ATOM 582 C C . VAL A 1 81 ? -0.054 0.815 -7.347 1.00 98.44 81 VAL A C 1
ATOM 584 O O . VAL A 1 81 ? -0.233 1.821 -8.030 1.00 98.44 81 VAL A O 1
ATOM 587 N N . VAL A 1 82 ? -0.990 -0.125 -7.180 1.00 97.81 82 VAL A N 1
ATOM 588 C CA . VAL A 1 82 ? -2.315 -0.065 -7.813 1.00 97.81 82 VAL A CA 1
ATOM 589 C C . VAL A 1 82 ? -3.085 1.152 -7.311 1.00 97.81 82 VAL A C 1
ATOM 591 O O . VAL A 1 82 ? -3.507 1.975 -8.117 1.00 97.81 82 VAL A O 1
ATOM 594 N N . MET A 1 83 ? -3.206 1.338 -5.993 1.00 96.06 83 MET A N 1
ATOM 595 C CA . MET A 1 83 ? -3.988 2.460 -5.461 1.00 96.06 83 MET A CA 1
ATOM 596 C C . MET A 1 83 ? -3.354 3.822 -5.741 1.00 96.06 83 MET A C 1
ATOM 598 O O . MET A 1 83 ? -4.075 4.803 -5.915 1.00 96.06 83 MET A O 1
ATOM 602 N N . ALA A 1 84 ? -2.025 3.905 -5.840 1.00 96.12 84 ALA A N 1
ATOM 603 C CA . ALA A 1 84 ? -1.368 5.113 -6.319 1.00 96.12 84 ALA A CA 1
ATOM 604 C C . ALA A 1 84 ? -1.673 5.361 -7.805 1.00 96.12 84 ALA A C 1
ATOM 606 O O . ALA A 1 84 ? -2.051 6.475 -8.162 1.00 96.12 84 ALA A O 1
ATOM 607 N N . ALA A 1 85 ? -1.558 4.347 -8.667 1.00 94.06 85 ALA A N 1
ATOM 608 C CA . ALA A 1 85 ? -1.849 4.481 -10.094 1.00 94.06 85 ALA A CA 1
ATOM 609 C C . ALA A 1 85 ? -3.308 4.904 -10.356 1.00 94.06 85 ALA A C 1
ATOM 611 O O . ALA A 1 85 ? -3.542 5.847 -11.115 1.00 94.06 85 ALA A O 1
ATOM 612 N N . GLU A 1 86 ? -4.278 4.279 -9.685 1.00 93.31 86 GLU A N 1
ATOM 613 C CA . GLU A 1 86 ? -5.699 4.598 -9.868 1.00 93.31 86 GLU A CA 1
ATOM 614 C C . GLU A 1 86 ? -6.097 5.898 -9.168 1.00 93.31 86 GLU A C 1
ATOM 616 O O . GLU A 1 86 ? -6.670 6.789 -9.793 1.00 93.31 86 GLU A O 1
ATOM 621 N N . GLY A 1 87 ? -5.765 6.045 -7.884 1.00 88.69 87 GLY A N 1
ATOM 622 C CA . GLY A 1 87 ? -6.192 7.189 -7.083 1.00 88.69 87 GLY A CA 1
ATOM 623 C C . GLY A 1 87 ? -5.415 8.466 -7.398 1.00 88.69 87 GLY A C 1
ATOM 624 O O . GLY A 1 87 ? -6.006 9.528 -7.587 1.00 88.69 87 GLY A O 1
ATOM 625 N N . VAL A 1 88 ? -4.082 8.390 -7.449 1.00 90.56 88 VAL A N 1
ATOM 626 C CA . VAL A 1 88 ? -3.219 9.579 -7.582 1.00 90.56 88 VAL A CA 1
ATOM 627 C C . VAL A 1 88 ? -3.008 9.956 -9.045 1.00 90.56 88 VAL A C 1
ATOM 629 O O . VAL A 1 88 ? -3.088 11.136 -9.386 1.00 90.56 88 VAL A O 1
ATOM 632 N N . TYR A 1 89 ? -2.745 8.974 -9.912 1.00 88.56 89 TYR A N 1
ATOM 633 C CA . TYR A 1 89 ? -2.485 9.226 -11.335 1.00 88.56 89 TYR A CA 1
ATOM 634 C C . TYR A 1 89 ? -3.745 9.147 -12.207 1.00 88.56 89 TYR A C 1
ATOM 636 O O . TYR A 1 89 ? -3.692 9.559 -13.366 1.00 88.56 89 TYR A O 1
ATOM 644 N N . GLY A 1 90 ? -4.870 8.640 -11.690 1.00 89.06 90 GLY A N 1
ATOM 645 C CA . GLY A 1 90 ? -6.109 8.507 -12.462 1.00 89.06 90 GLY A CA 1
ATOM 646 C C . GLY A 1 90 ? -6.012 7.490 -13.602 1.00 89.06 90 GLY A C 1
ATOM 647 O O . GLY A 1 90 ? -6.689 7.648 -14.618 1.00 89.06 90 GLY A O 1
ATOM 648 N N . THR A 1 91 ? -5.133 6.491 -13.478 1.00 90.38 91 THR A N 1
ATOM 649 C CA . THR A 1 91 ? -4.907 5.453 -14.495 1.00 90.38 91 THR A CA 1
ATOM 650 C C . THR A 1 91 ? -5.696 4.200 -14.152 1.00 90.38 91 THR A C 1
ATOM 652 O O . THR A 1 91 ? -5.542 3.686 -13.056 1.00 90.38 91 THR A O 1
ATOM 655 N N . ASP A 1 92 ? -6.479 3.668 -15.089 1.00 92.81 92 ASP A N 1
ATOM 656 C CA . ASP A 1 92 ? -7.129 2.360 -14.932 1.00 92.81 92 ASP A CA 1
ATOM 657 C C . ASP A 1 92 ? -6.094 1.233 -15.060 1.00 92.81 92 ASP A C 1
ATOM 659 O O . ASP A 1 92 ? -5.468 1.072 -16.114 1.00 92.81 92 ASP A O 1
ATOM 663 N N . THR A 1 93 ? -5.898 0.462 -13.987 1.00 94.88 93 THR A N 1
ATOM 664 C CA . THR A 1 93 ? -4.964 -0.673 -13.986 1.00 94.88 93 THR A CA 1
ATOM 665 C C . THR A 1 93 ? -5.616 -1.984 -14.433 1.00 94.88 93 THR A C 1
ATOM 667 O O . THR A 1 93 ? -4.916 -2.968 -14.681 1.00 94.88 93 THR A O 1
ATOM 670 N N . GLY A 1 94 ? -6.949 -2.025 -14.531 1.00 95.75 94 GLY A N 1
ATOM 671 C CA . GLY A 1 94 ? -7.733 -3.238 -14.755 1.00 95.75 94 GLY A CA 1
ATOM 672 C C . GLY A 1 94 ? -7.783 -4.189 -13.552 1.00 95.75 94 GLY A C 1
ATOM 673 O O . GLY A 1 94 ? -8.279 -5.311 -13.688 1.00 95.75 94 GLY A O 1
ATOM 674 N N . VAL A 1 95 ? -7.259 -3.782 -12.391 1.00 96.62 95 VAL A N 1
ATOM 675 C CA . VAL A 1 95 ? -7.314 -4.558 -11.148 1.00 96.62 95 VAL A CA 1
ATOM 676 C C . VAL A 1 95 ? -8.647 -4.304 -10.451 1.00 96.62 95 VAL A C 1
ATOM 678 O O . VAL A 1 95 ? -9.074 -3.168 -10.292 1.00 96.62 95 VAL A O 1
ATOM 681 N N . ASP A 1 96 ? -9.301 -5.369 -9.983 1.00 96.69 96 ASP A N 1
ATOM 682 C CA . ASP A 1 96 ? -10.446 -5.230 -9.081 1.00 96.69 96 ASP A CA 1
ATOM 683 C C . ASP A 1 96 ? -9.951 -4.804 -7.692 1.00 96.69 96 ASP A C 1
ATOM 685 O O . ASP A 1 96 ? -9.540 -5.628 -6.868 1.00 96.69 96 ASP A O 1
ATOM 689 N N . THR A 1 97 ? -9.933 -3.495 -7.456 1.00 96.06 97 THR A N 1
ATOM 690 C CA . THR A 1 97 ? -9.419 -2.898 -6.220 1.00 96.06 97 THR A CA 1
ATOM 691 C C . THR A 1 97 ? -10.243 -3.289 -4.996 1.00 96.06 97 THR A C 1
ATOM 693 O O . THR A 1 97 ? -9.677 -3.445 -3.914 1.00 96.06 97 THR A O 1
ATOM 696 N N . THR A 1 98 ? -11.529 -3.616 -5.165 1.00 95.38 98 THR A N 1
ATOM 697 C CA . THR A 1 98 ? -12.424 -4.036 -4.071 1.00 95.38 98 THR A CA 1
ATOM 698 C C . THR A 1 98 ? -12.035 -5.374 -3.432 1.00 95.38 98 THR A C 1
ATOM 700 O O . THR A 1 98 ? -12.563 -5.766 -2.394 1.00 95.38 98 THR A O 1
ATOM 703 N N . GLU A 1 99 ? -11.079 -6.084 -4.026 1.00 96.81 99 GLU A N 1
ATOM 704 C CA . GLU A 1 99 ? -10.591 -7.378 -3.563 1.00 96.81 99 GLU A CA 1
ATOM 705 C C . GLU A 1 99 ? -9.253 -7.300 -2.811 1.00 96.81 99 GLU A C 1
ATOM 707 O O . GLU A 1 99 ? -8.789 -8.300 -2.247 1.00 96.81 99 GLU A O 1
ATOM 712 N N . ILE A 1 100 ? -8.636 -6.115 -2.760 1.00 97.44 100 ILE A N 1
ATOM 713 C CA . ILE A 1 100 ? -7.292 -5.898 -2.214 1.00 97.44 100 ILE A CA 1
ATOM 714 C C . ILE A 1 100 ? -7.204 -6.293 -0.735 1.00 97.44 100 ILE A C 1
ATOM 716 O O . ILE A 1 100 ? -6.342 -7.102 -0.376 1.00 97.44 100 ILE A O 1
ATOM 720 N N . ALA A 1 101 ? -8.093 -5.785 0.125 1.00 95.25 101 ALA A N 1
ATOM 721 C CA . ALA A 1 101 ? -8.050 -6.080 1.560 1.00 95.25 101 ALA A CA 1
ATOM 722 C C . ALA A 1 101 ? -8.248 -7.581 1.837 1.00 95.25 101 ALA A C 1
ATOM 724 O O . ALA A 1 101 ? -7.508 -8.200 2.610 1.00 95.25 101 ALA A O 1
ATOM 725 N N . ARG A 1 102 ? -9.197 -8.215 1.132 1.00 95.19 102 ARG A N 1
ATOM 726 C CA . ARG A 1 102 ? -9.457 -9.657 1.249 1.00 95.19 102 ARG A CA 1
ATOM 727 C C . ARG A 1 102 ? -8.251 -10.485 0.809 1.00 95.19 102 ARG A C 1
ATOM 729 O O . ARG A 1 102 ? -7.928 -11.494 1.447 1.00 95.19 102 ARG A O 1
ATOM 736 N N . LEU A 1 103 ? -7.597 -10.083 -0.281 1.00 97.69 103 LEU A N 1
ATOM 737 C CA . LEU A 1 103 ? -6.412 -10.752 -0.803 1.00 97.69 103 LEU A CA 1
ATOM 738 C C . LEU A 1 103 ? -5.219 -10.603 0.148 1.00 97.69 103 LEU A C 1
ATOM 740 O O . LEU A 1 103 ? -4.579 -11.609 0.457 1.00 97.69 103 LEU A O 1
ATOM 744 N N . SER A 1 104 ? -4.983 -9.402 0.678 1.00 98.00 104 SER A N 1
ATOM 745 C CA . SER A 1 104 ? -3.969 -9.138 1.706 1.00 98.00 104 SER A CA 1
ATOM 746 C C . SER A 1 104 ? -4.138 -10.062 2.915 1.00 98.00 104 SER A C 1
ATOM 748 O O . SER A 1 104 ? -3.217 -10.816 3.244 1.00 98.00 104 SER A O 1
ATOM 750 N N . ALA A 1 105 ? -5.341 -10.122 3.497 1.00 95.56 105 ALA A N 1
ATOM 751 C CA . ALA A 1 105 ? -5.629 -10.977 4.649 1.00 95.56 105 ALA A CA 1
ATOM 752 C C . ALA A 1 105 ? -5.468 -12.477 4.328 1.00 95.56 105 ALA A C 1
ATOM 754 O O . ALA A 1 105 ? -5.080 -13.287 5.175 1.00 95.56 105 ALA A O 1
ATOM 755 N N . ARG A 1 106 ? -5.768 -12.894 3.089 1.00 97.38 106 ARG A N 1
ATOM 756 C CA . ARG A 1 106 ? -5.540 -14.276 2.642 1.00 97.38 106 ARG A CA 1
ATOM 757 C C . ARG A 1 106 ? -4.048 -14.601 2.569 1.00 97.38 106 ARG A C 1
ATOM 759 O O . ARG A 1 106 ? -3.663 -15.696 2.982 1.00 97.38 106 ARG A O 1
ATOM 766 N N . ILE A 1 107 ? -3.237 -13.686 2.045 1.00 98.06 107 ILE A N 1
ATOM 767 C CA . ILE A 1 107 ? -1.787 -13.861 1.920 1.00 98.06 107 ILE A CA 1
ATOM 768 C C . ILE A 1 107 ? -1.095 -13.796 3.281 1.00 98.06 107 ILE A C 1
ATOM 770 O O . ILE A 1 107 ? -0.216 -14.617 3.531 1.00 98.06 107 ILE A O 1
ATOM 774 N N . GLU A 1 108 ? -1.527 -12.926 4.192 1.00 97.56 108 GLU A N 1
ATOM 775 C CA . GLU A 1 108 ? -1.077 -12.924 5.590 1.00 97.56 108 GLU A CA 1
ATOM 776 C C . GLU A 1 108 ? -1.246 -14.313 6.226 1.00 97.56 108 GLU A C 1
ATOM 778 O O . GLU A 1 108 ? -0.274 -14.919 6.679 1.00 97.56 108 GLU A O 1
ATOM 783 N N . ARG A 1 109 ? -2.459 -14.885 6.169 1.00 97.31 109 ARG A N 1
ATOM 784 C CA . ARG A 1 109 ? -2.732 -16.226 6.720 1.00 97.31 109 ARG A CA 1
ATOM 785 C C . ARG A 1 109 ? -1.923 -17.332 6.047 1.00 97.31 109 ARG A C 1
ATOM 787 O O . ARG A 1 109 ? -1.525 -18.282 6.713 1.00 97.31 109 ARG A O 1
ATOM 794 N N . ALA A 1 110 ? -1.724 -17.245 4.733 1.00 97.06 110 ALA A N 1
ATOM 795 C CA . ALA A 1 110 ? -1.018 -18.274 3.973 1.00 97.06 110 ALA A CA 1
ATOM 796 C C . ALA A 1 110 ? 0.505 -18.222 4.173 1.00 97.06 110 ALA A C 1
ATOM 798 O O . ALA A 1 110 ? 1.151 -19.266 4.202 1.00 97.06 110 ALA A O 1
ATOM 799 N N . SER A 1 111 ? 1.072 -17.020 4.296 1.00 96.81 111 SER A N 1
ATOM 800 C CA . SER A 1 111 ? 2.513 -16.801 4.466 1.00 96.81 111 SER A CA 1
ATOM 801 C C . SER A 1 111 ? 2.965 -16.870 5.926 1.00 96.81 111 SER A C 1
ATOM 803 O O . SER A 1 111 ? 4.130 -17.163 6.186 1.00 96.81 111 SER A O 1
ATOM 805 N N . GLY A 1 112 ? 2.064 -16.602 6.877 1.00 96.25 112 GLY A N 1
ATOM 806 C CA . GLY A 1 112 ? 2.393 -16.451 8.294 1.00 96.25 112 GLY A CA 1
ATOM 807 C C . GLY A 1 112 ? 3.099 -15.132 8.630 1.00 96.25 112 GLY A C 1
ATOM 808 O O . GLY A 1 112 ? 3.575 -14.975 9.752 1.00 96.25 112 GLY A O 1
ATOM 809 N N . ILE A 1 113 ? 3.188 -14.196 7.678 1.00 96.81 113 ILE A N 1
ATOM 810 C CA . ILE A 1 113 ? 3.786 -12.873 7.872 1.00 96.81 113 ILE A CA 1
ATOM 811 C C . ILE A 1 113 ? 2.666 -11.887 8.190 1.00 96.81 113 ILE A C 1
ATOM 813 O O . ILE A 1 113 ? 1.863 -11.569 7.316 1.00 96.81 113 ILE A O 1
ATOM 817 N N . THR A 1 114 ? 2.629 -11.407 9.434 1.00 95.31 114 THR A N 1
ATOM 818 C CA . THR A 1 114 ? 1.641 -10.425 9.897 1.00 95.31 114 THR A CA 1
ATOM 819 C C . THR A 1 114 ? 1.797 -9.088 9.180 1.00 95.31 114 THR A C 1
ATOM 821 O O . THR A 1 114 ? 2.909 -8.562 9.069 1.00 95.31 114 THR A O 1
ATOM 824 N N . VAL A 1 115 ? 0.679 -8.514 8.740 1.00 95.94 115 VAL A N 1
ATOM 825 C CA . VAL A 1 115 ? 0.624 -7.169 8.168 1.00 95.94 115 VAL A CA 1
ATOM 826 C C . VAL A 1 115 ? 0.724 -6.143 9.302 1.00 95.94 115 VAL A C 1
ATOM 828 O O . VAL A 1 115 ? -0.025 -6.221 10.276 1.00 95.94 115 VAL A O 1
ATOM 831 N N . PRO A 1 116 ? 1.639 -5.160 9.223 1.00 94.50 116 PRO A N 1
ATOM 832 C CA . PRO A 1 116 ? 1.682 -4.086 10.204 1.00 94.50 116 PRO A CA 1
ATOM 833 C C . PRO A 1 116 ? 0.361 -3.316 10.241 1.00 94.50 116 PRO A C 1
ATOM 835 O O . PRO A 1 116 ? -0.163 -2.925 9.200 1.00 94.50 116 PRO A O 1
ATOM 838 N N . VAL A 1 117 ? -0.128 -2.993 11.440 1.00 89.12 117 VAL A N 1
ATOM 839 C CA . VAL A 1 117 ? -1.377 -2.226 11.614 1.00 89.12 117 VAL A CA 1
ATOM 840 C C . VAL A 1 117 ? -1.363 -0.880 10.882 1.00 89.12 117 VAL A C 1
ATOM 842 O O . VAL A 1 117 ? -2.406 -0.353 10.535 1.00 89.12 117 VAL A O 1
ATOM 845 N N . ASN A 1 118 ? -0.189 -0.299 10.635 1.00 91.31 118 ASN A N 1
ATOM 846 C CA . ASN A 1 118 ? -0.006 0.962 9.916 1.00 91.31 118 ASN A CA 1
ATOM 847 C C . ASN A 1 118 ? 0.468 0.785 8.462 1.00 91.31 118 ASN A C 1
ATOM 849 O O . ASN A 1 118 ? 0.959 1.749 7.873 1.00 91.31 118 ASN A O 1
ATOM 853 N N . LYS A 1 119 ? 0.358 -0.418 7.887 1.00 95.31 119 LYS A N 1
ATOM 854 C CA . LYS A 1 119 ? 0.665 -0.665 6.475 1.00 95.31 119 LYS A CA 1
ATOM 855 C C . LYS A 1 119 ? -0.244 0.206 5.593 1.00 95.31 119 LYS A C 1
ATOM 857 O O . LYS A 1 119 ? -1.458 0.203 5.809 1.00 95.31 119 LYS A O 1
ATOM 862 N N . PRO A 1 120 ? 0.294 0.923 4.591 1.00 94.38 120 PRO A N 1
ATOM 863 C CA . PRO A 1 120 ? -0.539 1.682 3.670 1.00 94.38 120 PRO A CA 1
ATOM 864 C C . PRO A 1 120 ? -1.568 0.788 2.975 1.00 94.38 120 PRO A C 1
ATOM 866 O O . PRO A 1 120 ? -1.266 -0.361 2.639 1.00 94.38 120 PRO A O 1
ATOM 869 N N . ILE A 1 121 ? -2.760 1.341 2.741 1.00 94.38 121 ILE A N 1
ATOM 870 C CA . ILE A 1 121 ? -3.902 0.725 2.045 1.00 94.38 121 ILE A CA 1
ATOM 871 C C . ILE A 1 121 ? -4.598 -0.410 2.812 1.00 94.38 121 ILE A C 1
ATOM 873 O O . ILE A 1 121 ? -5.819 -0.410 2.889 1.00 94.38 121 ILE A O 1
ATOM 877 N N . VAL A 1 122 ? -3.857 -1.362 3.381 1.00 94.75 122 VAL A N 1
ATOM 878 C CA . VAL A 1 122 ? -4.429 -2.608 3.937 1.00 94.75 122 VAL A CA 1
ATOM 879 C C . VAL A 1 122 ? -4.223 -2.797 5.438 1.00 94.75 122 VAL A C 1
ATOM 881 O O . VAL A 1 122 ? -4.730 -3.765 5.992 1.00 94.75 122 VAL A O 1
ATOM 884 N N . GLY A 1 123 ? -3.471 -1.922 6.108 1.00 91.69 123 GLY A N 1
ATOM 885 C CA . GLY A 1 123 ? -3.328 -1.987 7.562 1.00 91.69 123 GLY A CA 1
ATOM 886 C C . GLY A 1 123 ? -4.594 -1.513 8.276 1.00 91.69 123 GLY A C 1
ATOM 887 O O . GLY A 1 123 ? -5.247 -0.580 7.814 1.00 91.69 123 GLY A O 1
ATOM 888 N N . ASP A 1 124 ? -4.893 -2.081 9.445 1.00 84.94 124 ASP A N 1
ATOM 889 C CA . ASP A 1 124 ? -6.064 -1.726 10.269 1.00 84.94 124 ASP A CA 1
ATOM 890 C C . ASP A 1 124 ? -6.179 -0.215 10.566 1.00 84.94 124 ASP A C 1
ATOM 892 O O . ASP A 1 124 ? -7.258 0.325 10.790 1.00 84.94 124 ASP A O 1
ATOM 896 N N . ASN A 1 125 ? -5.054 0.505 10.565 1.00 82.62 125 ASN A N 1
ATOM 897 C CA . ASN A 1 125 ? -4.997 1.945 10.805 1.00 82.62 125 ASN A CA 1
ATOM 898 C C . ASN A 1 125 ? -5.125 2.788 9.535 1.00 82.62 125 ASN A C 1
ATOM 900 O O . ASN A 1 125 ? -5.198 4.007 9.663 1.00 82.62 125 ASN A O 1
ATOM 904 N N . ALA A 1 126 ? -5.100 2.190 8.341 1.00 82.88 126 ALA A N 1
ATOM 905 C CA . ALA A 1 126 ? -5.089 2.925 7.075 1.00 82.88 126 ALA A CA 1
ATOM 906 C C . ALA A 1 126 ? -6.327 3.823 6.918 1.00 82.88 126 ALA A C 1
ATOM 908 O O . ALA A 1 126 ? -6.237 4.885 6.308 1.00 82.88 126 ALA A O 1
ATOM 909 N N . PHE A 1 127 ? -7.444 3.425 7.533 1.00 75.06 127 PHE A N 1
ATOM 910 C CA . PHE A 1 127 ? -8.720 4.142 7.498 1.00 75.06 127 PHE A CA 1
ATOM 911 C C . PHE A 1 127 ? -9.331 4.391 8.881 1.00 75.06 127 PHE A C 1
ATOM 913 O O . PHE A 1 127 ? -10.491 4.787 8.997 1.00 75.06 127 PHE A O 1
ATOM 920 N N . ALA A 1 128 ? -8.569 4.139 9.945 1.00 69.69 128 ALA A N 1
ATOM 921 C CA . ALA A 1 128 ? -9.044 4.357 11.301 1.00 69.69 128 ALA A CA 1
ATOM 922 C C . ALA A 1 128 ? -8.863 5.827 11.698 1.00 69.69 128 ALA A C 1
ATOM 924 O O . ALA A 1 128 ? -7.749 6.355 11.689 1.00 69.69 128 ALA A O 1
ATOM 925 N N . HIS A 1 129 ? -9.944 6.462 12.150 1.00 63.34 129 HIS A N 1
ATOM 926 C CA . HIS A 1 129 ? -9.907 7.808 12.727 1.00 63.34 129 HIS A CA 1
ATOM 927 C C . HIS A 1 129 ? -10.034 7.723 14.244 1.00 63.34 129 HIS A C 1
ATOM 929 O O . HIS A 1 129 ? -11.036 7.230 14.762 1.00 63.34 129 HIS A O 1
ATOM 935 N N . GLU A 1 130 ? -9.040 8.221 14.982 1.00 48.75 130 GLU A N 1
ATOM 936 C CA . GLU A 1 130 ? -9.167 8.334 16.437 1.00 48.75 130 GLU A CA 1
ATOM 937 C C . GLU A 1 130 ? -10.219 9.404 16.775 1.00 48.75 130 GLU A C 1
ATOM 939 O O . GLU A 1 130 ? -10.169 10.538 16.288 1.00 48.75 130 GLU A O 1
ATOM 944 N N . SER A 1 131 ? -11.187 9.047 17.624 1.00 46.81 131 SER A N 1
ATOM 945 C CA . SER A 1 131 ? -12.250 9.948 18.077 1.00 46.81 131 SER A CA 1
ATOM 946 C C . SER A 1 131 ? -11.679 11.262 18.646 1.00 46.81 131 SER A C 1
ATOM 948 O O . SER A 1 131 ? -10.978 11.247 19.660 1.00 46.81 131 SER A O 1
ATOM 950 N N . GLY A 1 132 ? -11.995 12.394 18.008 1.00 48.38 132 GLY A N 1
ATOM 951 C CA . GLY A 1 132 ? -11.461 13.727 18.315 1.00 48.38 132 GLY A CA 1
ATOM 952 C C . GLY A 1 132 ? -11.798 14.736 17.209 1.00 48.38 132 GLY A C 1
ATOM 953 O O . GLY A 1 132 ? -12.703 14.495 16.413 1.00 48.38 132 GLY A O 1
ATOM 954 N N . ILE A 1 133 ? -11.067 15.854 17.123 1.00 44.47 133 ILE A N 1
ATOM 955 C CA . ILE A 1 133 ? -11.278 16.887 16.083 1.00 44.47 133 ILE A CA 1
ATOM 956 C C . ILE A 1 133 ? -11.199 16.336 14.646 1.00 44.47 133 ILE A C 1
ATOM 958 O O . ILE A 1 133 ? -11.887 16.844 13.769 1.00 44.47 133 ILE A O 1
ATOM 962 N N . HIS A 1 134 ? -10.423 15.271 14.413 1.00 46.16 134 HIS A N 1
ATOM 963 C CA . HIS A 1 134 ? -10.324 14.613 13.107 1.00 46.16 134 HIS A CA 1
ATOM 964 C C . HIS A 1 134 ? -11.587 13.803 12.776 1.00 46.16 134 HIS A C 1
ATOM 966 O O . HIS A 1 134 ? -12.104 13.914 11.673 1.00 46.16 134 HIS A O 1
ATOM 972 N N . ALA A 1 135 ? -12.154 13.073 13.746 1.00 49.34 135 ALA A N 1
ATOM 973 C CA . ALA A 1 135 ? -13.415 12.352 13.553 1.00 49.34 135 ALA A CA 1
ATOM 974 C C . ALA A 1 135 ? -14.603 13.308 13.334 1.00 49.34 135 ALA A C 1
ATOM 976 O O . ALA A 1 135 ? -15.430 13.060 12.464 1.00 49.34 135 ALA A O 1
ATOM 977 N N . ALA A 1 136 ? -14.663 14.425 14.072 1.00 50.28 136 ALA A N 1
ATOM 978 C CA . ALA A 1 136 ? -15.667 15.467 13.835 1.00 50.28 136 ALA A CA 1
ATOM 979 C C . ALA A 1 136 ? -15.525 16.077 12.429 1.00 50.28 136 ALA A C 1
ATOM 981 O O . ALA A 1 136 ? -16.522 16.259 11.740 1.00 50.28 136 ALA A O 1
ATOM 982 N N . GLY A 1 137 ? -14.288 16.304 11.975 1.00 50.19 137 GLY A N 1
ATOM 983 C CA . GLY A 1 137 ? -14.001 16.782 10.625 1.00 50.19 137 GLY A CA 1
ATOM 984 C C . GLY A 1 137 ? -14.409 15.811 9.515 1.00 50.19 137 GLY A C 1
ATOM 985 O O . GLY A 1 137 ? -14.962 16.258 8.522 1.00 50.19 137 GLY A O 1
ATOM 986 N N . VAL A 1 138 ? -14.211 14.498 9.687 1.00 51.12 138 VAL A N 1
ATOM 987 C CA . VAL A 1 138 ? -14.650 13.473 8.713 1.00 51.12 138 VAL A CA 1
ATOM 988 C C . VAL A 1 138 ? -16.177 13.334 8.671 1.00 51.12 138 VAL A C 1
ATOM 990 O O . VAL A 1 138 ? -16.735 13.124 7.594 1.00 51.12 138 VAL A O 1
ATOM 993 N N . ILE A 1 139 ? -16.850 13.473 9.822 1.00 50.12 139 ILE A N 1
ATOM 994 C CA . ILE A 1 139 ? -18.319 13.450 9.931 1.00 50.12 139 ILE A CA 1
ATOM 995 C C . ILE A 1 139 ? -18.943 14.706 9.300 1.00 50.12 139 ILE A C 1
ATOM 997 O O . ILE A 1 139 ? -19.994 14.610 8.670 1.00 50.12 139 ILE A O 1
ATOM 1001 N N . GLU A 1 140 ? -18.315 15.876 9.456 1.00 51.34 140 GLU A N 1
ATOM 1002 C CA . GLU A 1 140 ? -18.800 17.133 8.869 1.00 51.34 140 GLU A CA 1
ATOM 1003 C C . GLU A 1 140 ? -18.449 17.272 7.380 1.00 51.34 140 GLU A C 1
ATOM 1005 O O . GLU A 1 140 ? -19.272 17.758 6.604 1.00 51.34 140 GLU A O 1
ATOM 1010 N N . ASN A 1 141 ? -17.246 16.858 6.972 1.00 49.84 141 ASN A N 1
ATOM 1011 C CA . ASN A 1 141 ? -16.810 16.826 5.580 1.00 49.84 141 ASN A CA 1
ATOM 1012 C C . ASN A 1 141 ? -15.633 15.854 5.387 1.00 49.84 141 ASN A C 1
ATOM 1014 O O . ASN A 1 141 ? -14.473 16.193 5.653 1.00 49.84 141 ASN A O 1
ATOM 1018 N N . THR A 1 142 ? -15.940 14.671 4.859 1.00 52.72 142 THR A N 1
ATOM 1019 C CA . THR A 1 142 ? -14.990 13.583 4.593 1.00 52.72 142 THR A CA 1
ATOM 1020 C C . THR A 1 142 ? -13.762 14.044 3.791 1.00 52.72 142 THR A C 1
ATOM 1022 O O . THR A 1 142 ? -12.648 13.664 4.153 1.00 52.72 142 THR A O 1
ATOM 1025 N N . ASP A 1 143 ? -13.928 14.984 2.849 1.00 55.16 143 ASP A N 1
ATOM 1026 C CA . ASP A 1 143 ? -12.856 15.545 2.002 1.00 55.16 143 ASP A CA 1
ATOM 1027 C C . ASP A 1 143 ? -11.734 16.252 2.792 1.00 55.16 143 ASP A C 1
ATOM 1029 O O . ASP A 1 143 ? -10.640 16.488 2.276 1.00 55.16 143 ASP A O 1
ATOM 1033 N N . THR A 1 144 ? -11.991 16.626 4.051 1.00 54.06 144 THR A N 1
ATOM 1034 C CA . THR A 1 144 ? -11.048 17.390 4.888 1.00 54.06 144 THR A CA 1
ATOM 1035 C C . THR A 1 144 ? -9.871 16.537 5.374 1.00 54.06 144 THR A C 1
ATOM 1037 O O . THR A 1 144 ? -8.787 17.069 5.617 1.00 54.06 144 THR A O 1
ATOM 1040 N N . PHE A 1 145 ? -10.072 15.224 5.529 1.00 49.97 145 PHE A N 1
ATOM 1041 C CA . PHE A 1 145 ? -9.074 14.301 6.092 1.00 49.97 145 PHE A CA 1
ATOM 1042 C C . PHE A 1 145 ? -8.933 12.990 5.307 1.00 49.97 145 PHE A C 1
ATOM 1044 O O . PHE A 1 145 ? -7.901 12.333 5.415 1.00 49.97 145 PHE A O 1
ATOM 1051 N N . GLU A 1 146 ? -9.915 12.642 4.476 1.00 57.72 146 GLU A N 1
ATOM 1052 C CA . GLU A 1 146 ? -9.801 11.648 3.412 1.00 57.72 146 GLU A CA 1
ATOM 1053 C C . GLU A 1 146 ? -9.884 12.437 2.103 1.00 57.72 146 GLU A C 1
ATOM 1055 O O . GLU A 1 146 ? -10.975 12.869 1.752 1.00 57.72 146 GLU A O 1
ATOM 1060 N N . PRO A 1 147 ? -8.791 12.680 1.360 1.00 52.75 147 PRO A N 1
ATOM 1061 C CA . PRO A 1 147 ? -8.834 13.546 0.175 1.00 52.75 147 PRO A CA 1
ATOM 1062 C C . PRO A 1 147 ? -9.687 12.995 -0.995 1.00 52.75 147 PRO A C 1
ATOM 1064 O O . PRO A 1 147 ? -9.515 13.431 -2.127 1.00 52.75 147 PRO A O 1
ATOM 1067 N N . GLY A 1 148 ? -10.556 12.002 -0.771 1.00 56.69 148 GLY A N 1
ATOM 1068 C CA . GLY A 1 148 ? -11.375 11.332 -1.787 1.00 56.69 148 GLY A CA 1
ATOM 1069 C C . GLY A 1 148 ? -10.574 10.458 -2.756 1.00 56.69 148 GLY A C 1
ATOM 1070 O O . GLY A 1 148 ? -11.156 9.789 -3.600 1.00 56.69 148 GLY A O 1
ATOM 1071 N N . VAL A 1 149 ? -9.243 10.453 -2.625 1.00 61.81 149 VAL A N 1
ATOM 1072 C CA . VAL A 1 149 ? -8.302 9.739 -3.500 1.00 61.81 149 VAL A CA 1
ATOM 1073 C C . VAL A 1 149 ? -8.265 8.236 -3.197 1.00 61.81 149 VAL A C 1
ATOM 1075 O O . VAL A 1 149 ? -8.031 7.436 -4.097 1.00 61.81 149 VAL A O 1
ATOM 1078 N N . VAL A 1 150 ? -8.507 7.848 -1.940 1.00 74.38 150 VAL A N 1
ATOM 1079 C CA . VAL A 1 150 ? -8.643 6.451 -1.506 1.00 74.38 150 VAL A CA 1
ATOM 1080 C C . VAL A 1 150 ? -9.673 6.390 -0.380 1.00 74.38 150 VAL A C 1
ATOM 1082 O O . VAL A 1 150 ? -9.470 7.016 0.661 1.00 74.38 150 VAL A O 1
ATOM 1085 N N . THR A 1 151 ? -10.751 5.628 -0.569 1.00 81.81 151 THR A N 1
ATOM 1086 C CA . THR A 1 151 ? -11.712 5.293 0.495 1.00 81.81 151 THR A CA 1
ATOM 1087 C C . THR A 1 151 ? -11.612 3.810 0.867 1.00 81.81 151 THR A C 1
ATOM 1089 O O . THR A 1 151 ? -11.105 3.015 0.070 1.00 81.81 151 THR A O 1
ATOM 1092 N N . PRO A 1 152 ? -12.105 3.399 2.047 1.00 83.06 152 PRO A N 1
ATOM 1093 C CA . PRO A 1 152 ? -12.109 1.988 2.450 1.00 83.06 152 PRO A CA 1
ATOM 1094 C C . PRO A 1 152 ? -12.854 1.106 1.451 1.00 83.06 152 PRO A C 1
ATOM 1096 O O . PRO A 1 152 ? -12.377 0.038 1.069 1.00 83.06 152 PRO A O 1
ATOM 1099 N N . GLU A 1 153 ? -13.985 1.601 0.946 1.00 86.06 153 GLU A N 1
ATOM 1100 C CA . GLU A 1 153 ? -14.832 0.872 0.006 1.00 86.06 153 GLU A CA 1
ATOM 1101 C C . GLU A 1 153 ? -14.107 0.588 -1.317 1.00 86.06 153 GLU A C 1
ATOM 1103 O O . GLU A 1 153 ? -14.310 -0.473 -1.905 1.00 86.06 153 GLU A O 1
ATOM 1108 N N . MET A 1 154 ? -13.218 1.491 -1.756 1.00 88.38 154 MET A N 1
ATOM 1109 C CA . MET A 1 154 ? -12.410 1.293 -2.967 1.00 88.38 154 MET A CA 1
ATOM 1110 C C . MET A 1 154 ? -11.476 0.086 -2.857 1.00 88.38 154 MET A C 1
ATOM 1112 O O . MET A 1 154 ? -11.120 -0.489 -3.876 1.00 88.38 154 MET A O 1
ATOM 1116 N N . VAL A 1 155 ? -11.079 -0.309 -1.644 1.00 91.62 155 VAL A N 1
ATOM 1117 C CA . VAL A 1 155 ? -10.116 -1.402 -1.423 1.00 91.62 155 VAL A CA 1
ATOM 1118 C C . VAL A 1 155 ? -10.747 -2.647 -0.799 1.00 91.62 155 VAL A C 1
ATOM 1120 O O . VAL A 1 155 ? -10.042 -3.591 -0.429 1.00 91.62 155 VAL A O 1
ATOM 1123 N N . GLY A 1 156 ? -12.077 -2.646 -0.657 1.00 87.31 156 GLY A N 1
ATOM 1124 C CA . GLY A 1 156 ? -12.824 -3.706 0.019 1.00 87.31 156 GLY A CA 1
ATOM 1125 C C . GLY A 1 156 ? -12.605 -3.752 1.528 1.00 87.31 156 GLY A C 1
ATOM 1126 O O . GLY A 1 156 ? -12.724 -4.822 2.124 1.00 87.31 156 GLY A O 1
ATOM 1127 N N . ALA A 1 157 ? -12.229 -2.624 2.130 1.00 84.19 157 ALA A N 1
ATOM 1128 C CA . ALA A 1 157 ? -12.110 -2.464 3.571 1.00 84.19 157 ALA A CA 1
ATOM 1129 C C . ALA A 1 157 ? -13.366 -1.798 4.151 1.00 84.19 157 ALA A C 1
ATOM 1131 O O . ALA A 1 157 ? -14.017 -0.978 3.501 1.00 84.19 157 ALA A O 1
ATOM 1132 N N . ASP A 1 158 ? -13.670 -2.116 5.406 1.00 70.88 158 ASP A N 1
ATOM 1133 C CA . ASP A 1 158 ? -14.725 -1.452 6.167 1.00 70.88 158 ASP A CA 1
ATOM 1134 C C . ASP A 1 158 ? -14.160 -0.254 6.948 1.00 70.88 158 ASP A C 1
ATOM 1136 O O . ASP A 1 158 ? -13.030 -0.279 7.444 1.00 70.88 158 ASP A O 1
ATOM 1140 N N . ARG A 1 159 ? -14.963 0.806 7.104 1.00 63.84 159 ARG A N 1
ATOM 1141 C CA . ARG A 1 159 ? -14.635 1.937 7.990 1.00 63.84 159 ARG A CA 1
ATOM 1142 C C . ARG A 1 159 ? -14.680 1.484 9.448 1.00 63.84 159 ARG A C 1
ATOM 1144 O O . ARG A 1 159 ? -15.764 1.367 10.022 1.00 63.84 159 ARG A O 1
ATOM 1151 N N . GLU A 1 160 ? -13.525 1.326 10.089 1.00 61.66 160 GLU A N 1
ATOM 1152 C CA . GLU A 1 160 ? -13.476 1.133 11.540 1.00 61.66 160 GLU A CA 1
ATOM 1153 C C . GLU A 1 160 ? -13.304 2.476 12.271 1.00 61.66 160 GLU A C 1
ATOM 1155 O O . GLU A 1 160 ? -12.207 3.014 12.433 1.00 61.66 160 GLU A O 1
ATOM 1160 N N . LEU A 1 161 ? -14.419 3.041 12.744 1.00 57.91 161 LEU A N 1
ATOM 1161 C CA . LEU A 1 161 ? -14.399 4.151 13.700 1.00 57.91 161 LEU A CA 1
ATOM 1162 C C . LEU A 1 161 ? -14.092 3.608 15.098 1.00 57.91 161 LEU A C 1
ATOM 1164 O O . LEU A 1 161 ? -14.956 3.014 15.751 1.00 57.91 161 LEU A O 1
ATOM 1168 N N . VAL A 1 162 ? -12.862 3.835 15.552 1.00 64.06 162 VAL A N 1
ATOM 1169 C CA . VAL A 1 162 ? -12.346 3.336 16.829 1.00 64.06 162 VAL A CA 1
ATOM 1170 C C . VAL A 1 162 ? -12.563 4.365 17.941 1.00 64.06 162 VAL A C 1
ATOM 1172 O O . VAL A 1 162 ? -12.210 5.541 17.809 1.00 64.06 162 VAL A O 1
ATOM 1175 N N . LEU A 1 163 ? -13.099 3.923 19.084 1.00 75.00 163 LEU A N 1
ATOM 1176 C CA . LEU A 1 163 ? -13.228 4.772 20.269 1.00 75.00 163 LEU A CA 1
ATOM 1177 C C . LEU A 1 163 ? -11.933 4.726 21.095 1.00 75.00 163 LEU A C 1
ATOM 1179 O O . LEU A 1 163 ? -11.447 3.656 21.466 1.00 75.00 163 LEU A O 1
ATOM 1183 N N . GLY A 1 164 ? -11.370 5.901 21.385 1.00 72.00 164 GLY A N 1
ATOM 1184 C CA . GLY A 1 164 ? -10.146 6.055 22.179 1.00 72.00 164 GLY A CA 1
ATOM 1185 C C . GLY A 1 164 ? -10.372 6.773 23.513 1.00 72.00 164 GLY A C 1
ATOM 1186 O O . GLY A 1 164 ? -11.486 7.176 23.852 1.00 72.00 164 GLY A O 1
ATOM 1187 N N . LYS A 1 165 ? -9.293 7.030 24.263 1.00 77.69 165 LYS A N 1
ATOM 1188 C CA . LYS A 1 165 ? -9.333 7.754 25.556 1.00 77.69 165 LYS A CA 1
ATOM 1189 C C . LYS A 1 165 ? -9.930 9.169 25.465 1.00 77.69 165 LYS A C 1
ATOM 1191 O O . LYS A 1 165 ? -10.380 9.740 26.460 1.00 77.69 165 LYS A O 1
ATOM 1196 N N . HIS A 1 166 ? -9.950 9.735 24.261 1.00 74.88 166 HIS A N 1
ATOM 1197 C CA . HIS A 1 166 ? -10.520 11.047 23.961 1.00 74.88 166 HIS A CA 1
ATOM 1198 C C . HIS A 1 166 ? -11.975 10.989 23.476 1.00 74.88 166 HIS A C 1
ATOM 1200 O O . HIS A 1 166 ? -12.561 12.039 23.213 1.00 74.88 166 HIS A O 1
ATOM 1206 N N . ALA A 1 167 ? -12.583 9.799 23.398 1.00 76.62 167 ALA A N 1
ATOM 1207 C CA . ALA A 1 167 ? -13.951 9.634 22.928 1.00 76.62 167 ALA A CA 1
ATOM 1208 C C . ALA A 1 167 ? -14.930 10.513 23.720 1.00 76.62 167 ALA A C 1
ATOM 1210 O O . ALA A 1 167 ? -14.995 10.493 24.957 1.00 76.62 167 ALA A O 1
ATOM 1211 N N . GLY A 1 168 ? -15.689 11.323 22.984 1.00 81.44 168 GLY A N 1
ATOM 1212 C CA . GLY A 1 168 ? -16.782 12.123 23.519 1.00 81.44 168 GLY A CA 1
ATOM 1213 C C . GLY A 1 168 ? -18.070 11.309 23.629 1.00 81.44 168 GLY A C 1
ATOM 1214 O O . GLY A 1 168 ? -18.262 10.326 22.919 1.00 81.44 168 GLY A O 1
ATOM 1215 N N . ARG A 1 169 ? -18.998 11.766 24.477 1.00 86.81 169 ARG A N 1
ATOM 1216 C CA . ARG A 1 169 ? -20.310 11.115 24.667 1.00 86.81 169 ARG A CA 1
ATOM 1217 C C . ARG A 1 169 ? -21.113 10.979 23.368 1.00 86.81 169 ARG A C 1
ATOM 1219 O O . ARG A 1 169 ? -21.836 10.005 23.217 1.00 86.81 169 ARG A O 1
ATOM 1226 N N . HIS A 1 170 ? -20.979 11.935 22.446 1.00 81.62 170 HIS A N 1
ATOM 1227 C CA . HIS A 1 170 ? -21.660 11.888 21.149 1.00 81.62 170 HIS A CA 1
ATOM 1228 C C . HIS A 1 170 ? -21.169 10.706 20.304 1.00 81.62 170 HIS A C 1
ATOM 1230 O O . HIS A 1 170 ? -21.966 9.861 19.925 1.00 81.62 170 HIS A O 1
ATOM 1236 N N . ALA A 1 171 ? -19.850 10.576 20.126 1.00 80.94 171 ALA A N 1
ATOM 1237 C CA . ALA A 1 171 ? -19.255 9.472 19.371 1.00 80.94 171 ALA A CA 1
ATOM 1238 C C . ALA A 1 171 ? -19.607 8.096 19.970 1.00 80.94 171 ALA A C 1
ATOM 1240 O O . ALA A 1 171 ? -19.911 7.155 19.243 1.00 80.94 171 ALA A O 1
ATOM 1241 N N . VAL A 1 172 ? -19.616 7.985 21.305 1.00 86.38 172 VAL A N 1
ATOM 1242 C CA . VAL A 1 172 ? -20.023 6.749 21.995 1.00 86.38 172 VAL A CA 1
ATOM 1243 C C . VAL A 1 172 ? -21.505 6.436 21.755 1.00 86.38 172 VAL A C 1
ATOM 1245 O O . VAL A 1 172 ? -21.846 5.281 21.517 1.00 86.38 172 VAL A O 1
ATOM 1248 N N . ARG A 1 173 ? -22.390 7.443 21.788 1.00 89.75 173 ARG A N 1
ATOM 1249 C CA . ARG A 1 173 ? -23.825 7.272 21.504 1.00 89.75 173 ARG A CA 1
ATOM 1250 C C . ARG A 1 173 ? -24.064 6.759 20.093 1.00 89.75 173 ARG A C 1
ATOM 1252 O O . ARG A 1 173 ? -24.754 5.753 19.947 1.00 89.75 173 ARG A O 1
ATOM 1259 N N . ASP A 1 174 ? -23.496 7.429 19.097 1.00 82.69 174 ASP A N 1
ATOM 1260 C CA . ASP A 1 174 ? -23.716 7.085 17.691 1.00 82.69 174 ASP A CA 1
ATOM 1261 C C . ASP A 1 174 ? -23.278 5.645 17.425 1.00 82.69 174 ASP A C 1
ATOM 1263 O O . ASP A 1 174 ? -23.967 4.887 16.747 1.00 82.69 174 ASP A O 1
ATOM 1267 N N . ARG A 1 175 ? -22.166 5.223 18.041 1.00 83.94 175 ARG A N 1
ATOM 1268 C CA . ARG A 1 175 ? -21.642 3.869 17.866 1.00 83.94 175 ARG A CA 1
ATOM 1269 C C . ARG A 1 175 ? -22.472 2.799 18.572 1.00 83.94 175 ARG A C 1
ATOM 1271 O O . ARG A 1 175 ? -22.655 1.721 18.014 1.00 83.94 175 ARG A O 1
ATOM 1278 N N . LEU A 1 176 ? -23.000 3.094 19.762 1.00 88.38 176 LEU A N 1
ATOM 1279 C CA . LEU A 1 176 ? -23.964 2.220 20.437 1.00 88.38 176 LEU A CA 1
ATOM 1280 C C . LEU A 1 176 ? -25.225 2.042 19.581 1.00 88.38 176 LEU A C 1
ATOM 1282 O O . LEU A 1 176 ? -25.675 0.916 19.391 1.00 88.38 176 LEU A O 1
ATOM 1286 N N . GLN A 1 177 ? -25.748 3.128 19.011 1.00 88.19 177 GLN A N 1
ATOM 1287 C CA . GLN A 1 177 ? -26.914 3.084 18.124 1.00 88.19 177 GLN A CA 1
ATOM 1288 C C . GLN A 1 177 ? -26.633 2.300 16.838 1.00 88.19 177 GLN A C 1
ATOM 1290 O O . GLN A 1 177 ? -27.430 1.441 16.471 1.00 88.19 177 GLN A O 1
ATOM 1295 N N . ALA A 1 178 ? -25.474 2.507 16.208 1.00 80.94 178 ALA A N 1
ATOM 1296 C CA 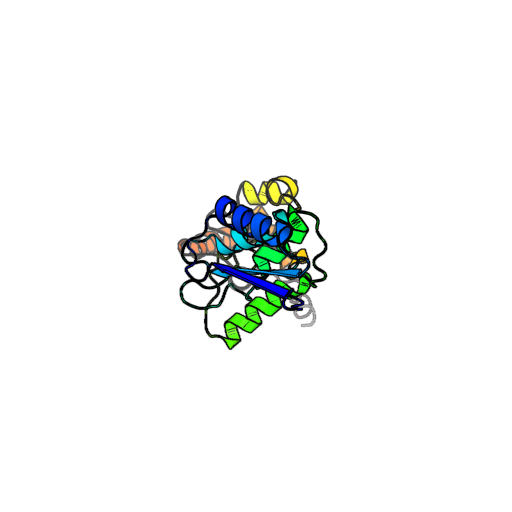. ALA A 1 178 ? -25.046 1.731 15.043 1.00 80.94 178 ALA A CA 1
ATOM 1297 C C . ALA A 1 178 ? -24.929 0.222 15.345 1.00 80.94 178 ALA A C 1
ATOM 1299 O O . ALA A 1 178 ? -25.254 -0.602 14.496 1.00 80.94 178 ALA A O 1
ATOM 1300 N N . ALA A 1 179 ? -24.536 -0.147 16.570 1.00 84.19 179 ALA A N 1
ATOM 1301 C CA . ALA A 1 179 ? -24.471 -1.538 17.031 1.00 84.19 179 ALA A CA 1
ATOM 1302 C C . ALA A 1 179 ? -25.839 -2.126 17.474 1.00 84.19 179 ALA A C 1
ATOM 1304 O O . ALA A 1 179 ? -25.912 -3.281 17.927 1.00 84.19 179 ALA A O 1
ATOM 1305 N N . GLY A 1 180 ? -26.925 -1.353 17.339 1.00 88.56 180 GLY A N 1
ATOM 1306 C CA . GLY A 1 180 ? -28.303 -1.752 17.646 1.00 88.56 180 GLY A CA 1
ATOM 1307 C C . GLY A 1 180 ? -28.709 -1.574 19.110 1.00 88.56 180 GLY A C 1
ATOM 1308 O O . GLY A 1 180 ? -29.564 -2.316 19.598 1.00 88.56 180 GLY A O 1
ATOM 1309 N N . PHE A 1 181 ? -28.061 -0.665 19.842 1.00 91.25 181 PHE A N 1
ATOM 1310 C CA . PHE A 1 181 ? -28.434 -0.308 21.211 1.00 91.25 181 PHE A CA 1
ATOM 1311 C C . PHE A 1 181 ? -29.235 0.994 21.267 1.00 91.25 181 PHE A C 1
ATOM 1313 O O . PHE A 1 181 ? -28.951 1.949 20.547 1.00 91.25 181 PHE A O 1
ATOM 1320 N N . THR A 1 182 ? -30.148 1.082 22.233 1.00 91.31 182 THR A N 1
ATOM 1321 C CA . THR A 1 182 ? -30.913 2.299 22.538 1.00 91.31 182 THR A CA 1
ATOM 1322 C C . THR A 1 182 ? -30.502 2.848 23.915 1.00 91.31 182 THR A C 1
ATOM 1324 O O . THR A 1 182 ? -31.200 2.611 24.903 1.00 91.31 182 THR A O 1
ATOM 1327 N N . PRO A 1 183 ? -29.352 3.548 24.029 1.00 91.25 183 PRO A N 1
ATOM 1328 C CA . PRO A 1 183 ? -28.843 4.019 25.313 1.00 91.25 183 PRO A CA 1
ATOM 1329 C C . PRO A 1 183 ? -29.478 5.343 25.761 1.00 91.25 183 PRO A C 1
ATOM 1331 O O . PRO A 1 183 ? -29.650 6.284 24.985 1.00 91.25 183 PRO A O 1
ATOM 1334 N N . THR A 1 184 ? -29.725 5.463 27.058 1.00 93.12 184 THR A N 1
ATOM 1335 C CA . THR A 1 184 ? -30.059 6.715 27.750 1.00 93.12 184 THR A CA 1
ATOM 1336 C C . THR A 1 184 ? -28.827 7.609 27.946 1.00 93.12 184 THR A C 1
ATOM 1338 O O . THR A 1 184 ? -27.682 7.164 27.861 1.00 93.12 184 THR A O 1
ATOM 1341 N N . ASP A 1 185 ? -29.025 8.892 28.270 1.00 91.00 185 ASP A N 1
ATOM 1342 C CA . ASP A 1 185 ? -27.931 9.834 28.578 1.00 91.00 185 ASP A CA 1
ATOM 1343 C C . ASP A 1 185 ? -27.000 9.340 29.701 1.00 91.00 185 ASP A C 1
ATOM 1345 O O . ASP A 1 185 ? -25.774 9.512 29.634 1.00 91.00 185 ASP A O 1
ATOM 1349 N N . THR A 1 186 ? -27.575 8.704 30.722 1.00 92.00 186 THR A N 1
ATOM 1350 C CA . THR A 1 186 ? -26.826 8.146 31.852 1.00 92.00 186 THR A CA 1
ATOM 1351 C C . THR A 1 186 ? -26.003 6.940 31.413 1.00 92.00 186 THR A C 1
ATOM 1353 O O . THR A 1 186 ? -24.818 6.867 31.732 1.00 92.00 186 THR A O 1
ATOM 1356 N N . GLU A 1 187 ? -26.581 6.032 30.624 1.00 92.75 187 GLU A N 1
ATOM 1357 C CA . GLU A 1 187 ? -25.866 4.867 30.088 1.00 92.75 187 GLU A CA 1
ATOM 1358 C C . GLU A 1 187 ? -24.731 5.278 29.153 1.00 92.75 187 GLU A C 1
ATOM 1360 O O . GLU A 1 187 ? -23.618 4.780 29.303 1.00 92.75 187 GLU A O 1
ATOM 1365 N N . VAL A 1 188 ? -24.956 6.248 28.259 1.00 92.19 188 VAL A N 1
ATOM 1366 C CA . VAL A 1 188 ? -23.888 6.798 27.409 1.00 92.19 188 VAL A CA 1
ATOM 1367 C C . VAL A 1 188 ? -22.754 7.360 28.260 1.00 92.19 188 VAL A C 1
ATOM 1369 O O . VAL A 1 188 ? -21.586 7.145 27.941 1.00 92.19 188 VAL A O 1
ATOM 1372 N N . THR A 1 189 ? -23.065 8.057 29.354 1.00 92.06 189 THR A N 1
ATOM 1373 C CA . THR A 1 189 ? -22.042 8.603 30.257 1.00 92.06 189 THR A CA 1
ATOM 1374 C C . THR A 1 189 ? -21.234 7.486 30.925 1.00 92.06 189 THR A C 1
ATOM 1376 O O . THR A 1 189 ? -20.003 7.546 30.926 1.00 92.06 189 THR A O 1
ATOM 1379 N N . THR A 1 190 ? -21.900 6.440 31.419 1.00 92.69 190 THR A N 1
ATOM 1380 C CA . THR A 1 190 ? -21.248 5.277 32.044 1.00 92.69 190 THR A CA 1
ATOM 1381 C C . THR A 1 190 ? -20.381 4.505 31.051 1.00 92.69 190 THR A C 1
ATOM 1383 O O . THR A 1 190 ? -19.212 4.236 31.333 1.00 92.69 190 THR A O 1
ATOM 1386 N N . VAL A 1 191 ? -20.915 4.201 29.865 1.00 92.00 191 VAL A N 1
ATOM 1387 C CA . VAL A 1 191 ? -20.176 3.513 28.799 1.00 92.00 191 VAL A CA 1
ATOM 1388 C C . VAL A 1 191 ? -18.987 4.358 28.351 1.00 92.00 191 VAL A C 1
ATOM 1390 O O . VAL A 1 191 ? -17.892 3.825 28.238 1.00 92.00 191 VAL A O 1
ATOM 1393 N N . THR A 1 192 ? -19.144 5.678 28.194 1.00 89.75 192 THR A N 1
ATOM 1394 C CA . THR A 1 192 ? -18.026 6.576 27.848 1.00 89.75 192 THR A CA 1
ATOM 1395 C C . THR A 1 192 ? -16.902 6.499 28.884 1.00 89.75 192 THR A C 1
ATOM 1397 O O . THR A 1 192 ? -15.734 6.472 28.510 1.00 89.75 192 THR A O 1
ATOM 1400 N N . GLY A 1 193 ? -17.229 6.440 30.180 1.00 89.94 193 GLY A N 1
ATOM 1401 C CA . GLY A 1 193 ? -16.233 6.255 31.240 1.00 89.94 193 GLY A CA 1
ATOM 1402 C C . GLY A 1 193 ? -15.453 4.946 31.086 1.00 89.94 193 GLY A C 1
ATOM 1403 O O . GLY A 1 193 ? -14.225 4.964 31.068 1.00 89.94 193 GLY A O 1
ATOM 1404 N N . ARG A 1 194 ? -16.162 3.829 30.876 1.00 88.81 194 ARG A N 1
ATOM 1405 C CA . ARG A 1 194 ? -15.552 2.501 30.683 1.00 88.81 194 ARG A CA 1
ATOM 1406 C C . ARG A 1 194 ? -14.734 2.392 29.400 1.00 88.81 194 ARG A C 1
ATOM 1408 O O . ARG A 1 194 ? -13.672 1.782 29.404 1.00 88.81 194 ARG A O 1
ATOM 1415 N N . VAL A 1 195 ? -15.202 3.014 28.319 1.00 87.56 195 VAL A N 1
ATOM 1416 C CA . VAL A 1 195 ? -14.458 3.134 27.059 1.00 87.56 195 VAL A CA 1
ATOM 1417 C C . VAL A 1 195 ? -13.136 3.855 27.306 1.00 87.56 195 VAL A C 1
ATOM 1419 O O . VAL A 1 195 ? -12.103 3.386 26.850 1.00 87.56 195 VAL A O 1
ATOM 1422 N N . LYS A 1 196 ? -13.135 4.952 28.074 1.00 86.06 196 LYS A N 1
ATOM 1423 C CA . LYS A 1 196 ? -11.903 5.688 28.397 1.00 86.06 196 LYS A CA 1
ATOM 1424 C C . LYS A 1 196 ? -10.942 4.903 29.283 1.00 86.06 196 LYS A C 1
ATOM 1426 O O . LYS A 1 196 ? -9.741 4.993 29.060 1.00 86.06 196 LYS A O 1
ATOM 1431 N N . GLU A 1 197 ? -11.453 4.150 30.257 1.00 86.38 197 GLU A N 1
ATOM 1432 C CA . GLU A 1 197 ? -10.629 3.250 31.075 1.00 86.38 197 GLU A CA 1
ATOM 1433 C C . GLU A 1 197 ? -10.002 2.142 30.227 1.00 86.38 197 GLU A C 1
ATOM 1435 O O . GLU A 1 197 ? -8.790 1.947 30.279 1.00 86.38 197 GLU A O 1
ATOM 1440 N N . ARG A 1 198 ? -10.798 1.454 29.397 1.00 83.31 198 ARG A N 1
ATOM 1441 C CA . ARG A 1 198 ? -10.303 0.365 28.541 1.00 83.31 198 ARG A CA 1
ATOM 1442 C C . ARG A 1 198 ? -9.357 0.870 27.450 1.00 83.31 198 ARG A C 1
ATOM 1444 O O . ARG A 1 198 ? -8.390 0.195 27.121 1.00 83.31 198 ARG A O 1
ATOM 1451 N N . ALA A 1 199 ? -9.583 2.083 26.950 1.00 78.69 199 ALA A N 1
ATOM 1452 C CA . ALA A 1 199 ? -8.696 2.750 26.004 1.00 78.69 199 ALA A CA 1
ATOM 1453 C C . ALA A 1 199 ? -7.405 3.311 26.637 1.00 78.69 199 ALA A C 1
ATOM 145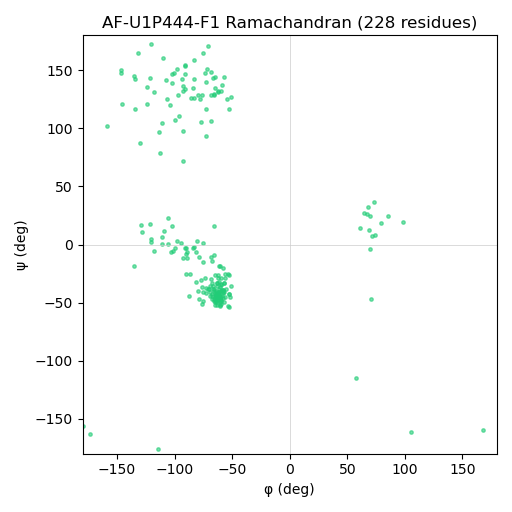5 O O . ALA A 1 199 ? -6.608 3.935 25.936 1.00 78.69 199 ALA A O 1
ATOM 1456 N N . GLY A 1 200 ? -7.186 3.137 27.948 1.00 68.19 200 GLY A N 1
ATOM 1457 C CA . GLY A 1 200 ? -5.950 3.554 28.616 1.00 68.19 200 GLY A CA 1
ATOM 1458 C C . GLY A 1 200 ? -4.698 2.910 28.010 1.00 68.19 200 GLY A C 1
ATOM 1459 O O . GLY A 1 200 ? -3.704 3.607 27.805 1.00 68.19 200 GLY A O 1
ATOM 1460 N N . ASP A 1 201 ? -4.795 1.629 27.639 1.00 55.06 201 ASP A N 1
ATOM 1461 C CA . ASP A 1 201 ? -3.689 0.815 27.109 1.00 55.06 201 ASP A CA 1
ATOM 1462 C C . ASP A 1 201 ? -3.845 0.459 25.616 1.00 55.06 201 ASP A C 1
ATOM 1464 O O . ASP A 1 201 ? -2.997 -0.227 25.044 1.00 55.06 201 ASP A O 1
ATOM 1468 N N . GLY A 1 202 ? -4.919 0.906 24.954 1.00 64.38 202 GLY A N 1
ATOM 1469 C CA . GLY A 1 202 ? -5.217 0.482 23.589 1.00 64.38 202 GLY A CA 1
ATOM 1470 C C . GLY A 1 202 ? -6.476 1.096 22.986 1.00 64.38 202 GLY A C 1
ATOM 1471 O O . GLY A 1 202 ? -6.925 2.177 23.359 1.00 64.38 202 GLY A O 1
ATOM 1472 N N . ARG A 1 203 ? -7.028 0.400 21.998 1.00 71.81 203 ARG A N 1
ATOM 1473 C CA . ARG A 1 203 ? -8.216 0.801 21.241 1.00 71.81 203 ARG A CA 1
ATOM 1474 C C . ARG A 1 203 ? -9.431 0.023 21.724 1.00 71.81 203 ARG A C 1
ATOM 1476 O O . ARG A 1 203 ? -9.292 -1.132 22.106 1.00 71.81 203 ARG A O 1
ATOM 1483 N N . VAL A 1 204 ? -10.606 0.648 21.688 1.00 77.50 204 VAL A N 1
ATOM 1484 C CA . VAL A 1 204 ? -11.881 -0.040 21.924 1.00 77.50 204 VAL A CA 1
ATOM 1485 C C . VAL A 1 204 ? -12.504 -0.323 20.564 1.00 77.50 204 VAL A C 1
ATOM 1487 O O . VAL A 1 204 ? -12.961 0.600 19.884 1.00 77.50 204 VAL A O 1
ATOM 1490 N N . THR A 1 205 ? -12.476 -1.596 20.173 1.00 79.38 205 THR A N 1
ATOM 1491 C CA . THR A 1 205 ? -13.125 -2.096 18.954 1.00 79.38 205 THR A CA 1
ATOM 1492 C C . THR A 1 205 ? -14.646 -2.086 19.111 1.00 79.38 205 THR A C 1
ATOM 1494 O O . THR A 1 205 ? -15.186 -1.898 20.206 1.00 79.38 205 THR A O 1
ATOM 1497 N N . GLU A 1 206 ? -15.376 -2.339 18.025 1.00 79.50 206 GLU A N 1
ATOM 1498 C CA . GLU A 1 206 ? -16.826 -2.546 18.113 1.00 79.50 206 GLU A CA 1
ATOM 1499 C C . GLU A 1 206 ? -17.195 -3.709 19.043 1.00 79.50 206 GLU A C 1
ATOM 1501 O O . GLU A 1 206 ? -18.140 -3.596 19.825 1.00 79.50 206 GLU A O 1
ATOM 1506 N N . ALA A 1 207 ? -16.428 -4.800 19.007 1.00 80.94 207 ALA A N 1
ATOM 1507 C CA . ALA A 1 207 ? -16.649 -5.948 19.879 1.00 80.94 207 ALA A CA 1
ATOM 1508 C C . ALA A 1 207 ? -16.492 -5.566 21.360 1.00 80.94 207 ALA A C 1
ATOM 1510 O O . ALA A 1 207 ? -17.348 -5.912 22.178 1.00 80.94 207 ALA A O 1
ATOM 1511 N N . ASP A 1 208 ? -15.461 -4.782 21.691 1.00 85.69 208 ASP A N 1
ATOM 1512 C CA . ASP A 1 208 ? -15.266 -4.250 23.043 1.00 85.69 208 ASP A CA 1
ATOM 1513 C C . ASP A 1 208 ? -16.419 -3.326 23.460 1.00 85.69 208 ASP A C 1
ATOM 1515 O O . ASP A 1 208 ? -16.883 -3.377 24.599 1.00 85.69 208 ASP A O 1
ATOM 1519 N N . LEU A 1 209 ? -16.909 -2.478 22.548 1.00 87.31 209 LEU A N 1
ATOM 1520 C CA . LEU A 1 209 ? -18.031 -1.587 22.834 1.00 87.31 209 LEU A CA 1
ATOM 1521 C C . LEU A 1 209 ? -19.311 -2.377 23.132 1.00 87.31 209 LEU A C 1
ATOM 1523 O O . LEU A 1 209 ? -20.013 -2.050 24.089 1.00 87.31 209 LEU A O 1
ATOM 1527 N N . VAL A 1 210 ? -19.603 -3.418 22.348 1.00 88.50 210 VAL A N 1
ATOM 1528 C CA . VAL A 1 210 ? -20.743 -4.322 22.568 1.00 88.50 210 VAL A CA 1
ATOM 1529 C C . VAL A 1 210 ? -20.613 -5.031 23.920 1.00 88.50 210 VAL A C 1
ATOM 1531 O O . VAL A 1 210 ? -21.599 -5.117 24.659 1.00 88.50 210 VAL A O 1
ATOM 1534 N N . GLU A 1 211 ? -19.412 -5.497 24.277 1.00 89.31 211 GLU A N 1
ATOM 1535 C CA . GLU A 1 211 ? -19.117 -6.111 25.578 1.00 89.31 211 GLU A CA 1
ATOM 1536 C C . GLU A 1 211 ? -19.396 -5.127 26.727 1.00 89.31 211 GLU A C 1
ATOM 1538 O O . GLU A 1 211 ? -20.161 -5.435 27.646 1.00 89.31 211 GLU A O 1
ATOM 1543 N N . ILE A 1 212 ? -18.847 -3.909 26.644 1.00 90.19 212 ILE A N 1
ATOM 1544 C CA . ILE A 1 212 ? -19.040 -2.854 27.646 1.00 90.19 212 ILE A CA 1
ATOM 1545 C C . ILE A 1 212 ? -20.525 -2.497 27.773 1.00 90.19 212 ILE A C 1
ATOM 1547 O O . ILE A 1 212 ? -21.031 -2.400 28.893 1.00 90.19 212 ILE A O 1
ATOM 1551 N N . ALA A 1 213 ? -21.230 -2.300 26.657 1.00 91.25 213 ALA A N 1
ATOM 1552 C CA . ALA A 1 213 ? -22.644 -1.931 26.635 1.00 91.25 213 ALA A CA 1
ATOM 1553 C C . ALA A 1 213 ? -23.513 -3.000 27.305 1.00 91.25 213 ALA A C 1
ATOM 1555 O O . ALA A 1 213 ? -24.308 -2.694 28.196 1.00 91.25 213 ALA A O 1
ATOM 1556 N N . THR A 1 214 ? -23.283 -4.265 26.950 1.00 89.88 214 THR A N 1
ATOM 1557 C CA . THR A 1 214 ? -23.996 -5.411 27.526 1.00 89.88 214 THR A CA 1
ATOM 1558 C C . THR A 1 214 ? -23.723 -5.525 29.027 1.00 89.88 214 THR A C 1
ATOM 1560 O O . THR A 1 214 ? -24.654 -5.640 29.820 1.00 89.88 214 THR A O 1
ATOM 1563 N N . ALA A 1 215 ? -22.462 -5.386 29.452 1.00 88.94 215 ALA A N 1
ATOM 1564 C CA . ALA A 1 215 ? -22.074 -5.396 30.865 1.00 88.94 215 ALA A CA 1
ATOM 1565 C C . ALA A 1 215 ? -22.585 -4.183 31.666 1.00 88.94 215 ALA A C 1
ATOM 1567 O O . ALA A 1 215 ? -22.504 -4.174 32.896 1.00 88.94 215 ALA A O 1
ATOM 1568 N N . THR A 1 216 ? -23.061 -3.137 30.987 1.00 87.88 216 THR A N 1
ATOM 1569 C CA . THR A 1 216 ? -23.659 -1.941 31.600 1.00 87.88 216 THR A CA 1
ATOM 1570 C C . THR A 1 216 ? -25.194 -2.001 31.573 1.00 87.88 216 THR A C 1
ATOM 1572 O O . THR A 1 216 ? -25.842 -1.131 32.144 1.00 87.88 216 THR A O 1
ATOM 1575 N N . GLY A 1 217 ? -25.778 -3.044 30.969 1.00 87.38 217 GLY A N 1
ATOM 1576 C CA . GLY A 1 217 ? -27.226 -3.248 30.898 1.00 87.38 217 GLY A CA 1
ATOM 1577 C C . GLY A 1 217 ? -27.931 -2.410 29.831 1.00 87.38 217 GLY A C 1
ATOM 1578 O O . GLY A 1 217 ? -29.145 -2.242 29.910 1.00 87.38 217 GLY A O 1
ATOM 1579 N N . VAL A 1 218 ? -27.194 -1.889 28.845 1.00 89.88 218 VAL A N 1
ATOM 1580 C CA . VAL A 1 218 ? -27.783 -1.074 27.777 1.00 89.88 218 VAL A CA 1
ATOM 1581 C C . VAL A 1 218 ? -28.722 -1.933 26.935 1.00 89.88 218 VAL A C 1
ATOM 1583 O O . VAL A 1 218 ? -28.344 -3.002 26.456 1.00 89.88 218 VAL A O 1
ATOM 1586 N N . THR A 1 219 ? -29.946 -1.448 26.725 1.00 87.31 219 THR A N 1
ATOM 1587 C CA . THR A 1 219 ? -30.968 -2.177 25.963 1.00 87.31 219 THR A CA 1
ATOM 1588 C C . THR A 1 219 ? -30.558 -2.313 24.496 1.00 87.31 219 THR A C 1
ATOM 1590 O O . THR A 1 219 ? -30.245 -1.314 23.846 1.00 87.31 219 THR A O 1
ATOM 1593 N N . ARG A 1 220 ? -30.596 -3.542 23.966 1.00 86.69 220 ARG A N 1
ATOM 1594 C CA . ARG A 1 220 ? -30.387 -3.842 22.542 1.00 86.69 220 ARG A CA 1
ATOM 1595 C C . ARG A 1 220 ? -31.727 -4.101 21.860 1.00 86.69 220 ARG A C 1
ATOM 1597 O O . ARG A 1 220 ? -32.573 -4.791 22.429 1.00 86.69 220 ARG A O 1
ATOM 1604 N N . ASP A 1 221 ? -31.915 -3.597 20.647 1.00 75.69 221 ASP A N 1
ATOM 1605 C CA . ASP A 1 221 ? -33.224 -3.565 19.977 1.00 75.69 221 ASP A CA 1
ATOM 1606 C C . ASP A 1 221 ? -33.840 -4.962 19.732 1.00 75.69 221 ASP A C 1
ATOM 1608 O O . ASP A 1 221 ? -35.056 -5.088 19.630 1.00 75.69 221 ASP A O 1
ATOM 1612 N N . GLY A 1 222 ? -33.035 -6.033 19.768 1.00 58.53 222 GLY A N 1
ATOM 1613 C CA . GLY A 1 222 ? -33.491 -7.431 19.700 1.00 58.53 222 GLY A CA 1
ATOM 1614 C C . GLY A 1 222 ? -33.945 -8.079 21.022 1.00 58.53 222 GLY A C 1
ATOM 1615 O O . GLY A 1 222 ? -34.381 -9.223 21.002 1.00 58.53 222 GLY A O 1
ATOM 1616 N N . GLN A 1 223 ? -33.851 -7.400 22.174 1.00 52.25 223 GLN A N 1
ATOM 1617 C CA . GLN A 1 223 ? -34.304 -7.925 23.481 1.00 52.25 223 GLN A CA 1
ATOM 1618 C C . GLN A 1 223 ? -35.703 -7.436 23.901 1.00 52.25 223 GLN A C 1
ATOM 1620 O O . GLN A 1 223 ? -36.178 -7.780 24.982 1.00 52.25 223 GLN A O 1
ATOM 1625 N N . ARG A 1 224 ? -36.401 -6.660 23.057 1.00 47.91 224 ARG A N 1
ATOM 1626 C CA . ARG A 1 224 ? -37.779 -6.208 23.337 1.00 47.91 224 ARG A CA 1
ATOM 1627 C C . ARG A 1 224 ? -38.854 -7.284 23.145 1.00 47.91 224 ARG A C 1
ATOM 1629 O O . ARG A 1 224 ? -39.958 -7.087 23.638 1.00 47.91 224 ARG A O 1
ATOM 1636 N N . GLU A 1 225 ? -38.565 -8.401 22.476 1.00 40.88 225 GLU A N 1
ATOM 1637 C CA . GLU A 1 225 ? -39.594 -9.402 22.138 1.00 40.88 225 GLU A CA 1
ATOM 1638 C C . GLU A 1 225 ? -39.817 -10.493 23.202 1.00 40.88 225 GLU A C 1
ATOM 1640 O O . GLU A 1 225 ? -40.766 -11.257 23.077 1.00 40.88 225 GLU A O 1
ATOM 1645 N N . SER A 1 226 ? -39.019 -10.570 24.277 1.00 40.88 226 SER A N 1
ATOM 1646 C CA . SER A 1 226 ? -39.112 -11.680 25.248 1.00 40.88 226 SER A CA 1
ATOM 1647 C C . SER A 1 226 ? -39.685 -11.321 26.626 1.00 40.88 226 SER A C 1
ATOM 1649 O O . SER A 1 226 ? -39.543 -12.116 27.548 1.00 40.88 226 SER A O 1
ATOM 1651 N N . VAL A 1 227 ? -40.275 -10.134 26.813 1.00 39.72 227 VAL A N 1
ATOM 1652 C CA . VAL A 1 227 ? -40.794 -9.694 28.135 1.00 39.72 227 VAL A CA 1
ATOM 1653 C C . VAL A 1 227 ? -42.248 -9.194 28.065 1.00 39.72 227 VAL A C 1
ATOM 1655 O O . VAL A 1 227 ? -42.714 -8.502 28.962 1.00 39.72 227 VAL A O 1
ATOM 1658 N N . ALA A 1 228 ? -42.976 -9.514 26.989 1.00 36.91 228 ALA A N 1
ATOM 1659 C CA . ALA A 1 228 ? -44.385 -9.129 26.825 1.00 36.91 228 ALA A CA 1
ATOM 1660 C C . ALA A 1 228 ? -45.390 -10.285 27.007 1.00 36.91 228 ALA A C 1
ATOM 1662 O O . ALA A 1 228 ? -46.587 -10.031 26.931 1.00 36.91 228 ALA A O 1
ATOM 1663 N N . ASP A 1 229 ? -44.928 -11.503 27.296 1.00 37.84 229 ASP A N 1
ATOM 1664 C CA . ASP A 1 229 ? -45.773 -12.644 27.667 1.00 37.84 229 ASP A CA 1
ATOM 1665 C C . ASP A 1 229 ? -45.223 -13.284 28.950 1.00 37.84 229 ASP A C 1
ATOM 1667 O O . ASP A 1 229 ? -44.387 -14.180 28.882 1.00 37.84 229 ASP A O 1
ATOM 1671 N N . GLU A 1 230 ? -45.654 -12.771 30.108 1.00 33.25 230 GLU A N 1
ATOM 1672 C CA . GLU A 1 230 ? -45.900 -13.516 31.361 1.00 33.25 230 GLU A CA 1
ATOM 1673 C C . GLU A 1 230 ? -46.676 -12.651 32.371 1.00 33.25 230 GLU A C 1
ATOM 1675 O O . GLU A 1 230 ? -46.290 -11.480 32.598 1.00 33.25 230 GLU A O 1
#

Mean predicted aligned error: 10.42 Å

Radius of gyration: 23.66 Å; Cα contacts (8 Å, |Δi|>4): 357; chains: 1; bounding box: 66×36×65 Å

Secondary structure (DSSP, 8-state):
----SEEEEEETTS---HHHHHHHHHHHHTT-SSEEEEEEB-TTS-HHHHHHHHHHTT-SEEE-BGGG-SSTT-B-BHHHHHHIIIIIT-------GGGHHHHHHHHHHHH--PPPTT-TTTSTTSS-EETTHHHHHHHH-GGGTS-SS--TGGGT----EEB-TT--HHHHHHHHHHTTB---HHHHHHHHHHHHHHTTSS-B-HHHHHHHHHHTTPPBGGGTTSSS--

Sequence (230 aa):
AAGVDWVNVPDTCGVATPRRFGRLVETVVAHTDARIDVHAHDDFGMATANALAGFEAGADQAQVSINGIGERAGNAALEEVVMAAEGVYGTDTGVDTTEIARLSARIERASGITVPVNKPIVGDNAFAHESGIHAAGVIENTDTFEPGVVTPEMVGADRELVLGKHAGRHAVRDRLQAAGFTPTDTEVTTVTGRVKERAGDGRVTEADLVEIATATGVTRDGQRESVADE

Nearest PDB structures (foldseek):
  3ble-assembly1_A-2  TM=9.098E-01  e=8.190E-11  Leptospira interrogans
  3bli-assembly1_A-2  TM=9.325E-01  e=2.071E-10  Leptospira interrogans
  3ivt-assembly1_B  TM=6.565E-01  e=8.385E-13  Schizosaccharomyces pombe
  3ivs-assembly1_B  TM=6.799E-01  e=1.889E-12  Schizosaccharomyces pombe
  3ivu-assembly1_A  TM=6.732E-01  e=3.574E-12  Schizosaccharomyces pombe